Protein 5BSZ (pdb70)

Sequence (247 aa):
GHMAVGSTTSVVYGDALGEVYDLFYRGRGKDFAAEAEWVRRVVRERRPGARSLLDVACGTGEHLAHLVEHFPDAAGVELSPAMRAAAERKLTATPVHQADMFDFDLGRVFDAVCCLTGSIAYAADTAELARRAVRAMARHLPVGGVLVIDPWWSPGTFLDGHIAHDVVEGEGRTVVRLSRSHRIGDVSRHEAHYLAADATGVRHFSQVQQDLTLFPAEDYLAALAAAGCEPEHLTDVGQPRRGLFVGVRRE

Radius of gyration: 19.32 Å; Cα contacts (8 Å, |Δi|>4): 522; chains: 1; bounding box: 34×42×76 Å

Secondary structure (DSSP, 8-state):
-----------------HHHHHHHGGG--HHHHHHHHHHHHHHH-TT--EEEEET-TTSHHHHHHTTT--EEEEEES-HHHHHHHHHHSSS--EEE--TTS---SS--SEEEE-TTGGGG--SHHHHHHHHHHHHTTS-TT-EEEE-----TTT--TT-EEEEEEE-SS-EEEEEEEEEEETTEEEEEEEEEEEETTEEEEEEEEEEEE---HHHHHHHHHHTTEEEEEESSSSSTTT-EEEEEE--

Structure (mmCIF, N/CA/C/O backbone):
data_5BSZ
#
_entry.id   5BSZ
#
_cell.length_a   63.254
_cell.length_b   81.004
_cell.length_c   126.916
_cell.angle_alpha   90.00
_cell.angle_beta   90.00
_cell.angle_gamma   90.00
#
_symmetry.space_group_name_H-M   'I 2 2 2'
#
loop_
_entity.id
_entity.type
_entity.pdbx_description
1 polymer N-methyltransferase
2 non-polymer S-ADENOSYL-L-HOMOCYSTEINE
3 non-polymer 1,2-ETHANEDIOL
4 non-polymer THYMIDINE
5 water water
#
loop_
_atom_site.group_PDB
_atom_site.id
_atom_site.type_symbol
_atom_site.label_atom_id
_atom_site.label_alt_id
_atom_site.label_comp_id
_atom_site.label_asym_id
_atom_site.label_entity_id
_atom_site.label_seq_id
_atom_site.pdbx_PDB_ins_code
_atom_site.Cartn_x
_atom_site.Cartn_y
_atom_site.Cartn_z
_atom_site.occupancy
_atom_site.B_iso_or_equiv
_atom_site.auth_seq_id
_atom_site.auth_comp_id
_atom_site.auth_asym_id
_atom_site.auth_atom_id
_atom_site.pdbx_PDB_model_num
ATOM 1 N N . GLY A 1 1 ? 0.995 -7.285 26.638 1.00 20.29 -1 GLY A N 1
ATOM 2 C CA . GLY A 1 1 ? 2.162 -6.547 26.114 1.00 18.89 -1 GLY A CA 1
ATOM 3 C C . GLY A 1 1 ? 1.903 -5.937 24.748 1.00 16.70 -1 GLY A C 1
ATOM 4 O O . GLY A 1 1 ? 0.833 -6.085 24.174 1.00 18.22 -1 GLY A O 1
ATOM 5 N N . HIS A 1 2 ? 2.898 -5.248 24.214 1.00 13.82 0 HIS A N 1
ATOM 6 C CA . HIS A 1 2 ? 2.710 -4.536 22.931 1.00 16.93 0 HIS A CA 1
ATOM 7 C C . HIS A 1 2 ? 2.688 -5.614 21.818 1.00 16.66 0 HIS A C 1
ATOM 8 O O . HIS A 1 2 ? 3.418 -6.601 21.896 1.00 21.43 0 HIS A O 1
ATOM 15 N N . MET A 1 3 ? 1.826 -5.455 20.845 1.00 14.13 1 MET A N 1
ATOM 16 C CA . MET A 1 3 ? 1.684 -6.398 19.738 1.00 16.95 1 MET A CA 1
ATOM 17 C C . MET A 1 3 ? 1.850 -5.580 18.434 1.00 16.52 1 MET A C 1
ATOM 18 O O . MET A 1 3 ? 1.120 -4.623 18.206 1.00 14.58 1 MET A O 1
ATOM 23 N N . ALA A 1 4 ? 2.853 -5.922 17.640 1.00 17.47 2 ALA A N 1
ATOM 24 C CA . ALA A 1 4 ? 3.137 -5.213 16.385 1.00 19.74 2 ALA A CA 1
ATOM 25 C C . ALA A 1 4 ? 1.960 -5.372 15.414 1.00 20.16 2 ALA A C 1
ATOM 26 O O . ALA A 1 4 ? 1.135 -6.297 15.530 1.00 18.04 2 ALA A O 1
ATOM 28 N N . VAL A 1 5 ? 1.879 -4.453 14.460 1.00 17.58 3 VAL A N 1
ATOM 29 C CA . VAL A 1 5 ? 1.037 -4.600 13.291 1.00 16.26 3 VAL A CA 1
ATOM 30 C C . VAL A 1 5 ? 1.893 -4.496 12.030 1.00 19.29 3 VAL A C 1
ATOM 31 O O . VAL A 1 5 ? 2.984 -3.902 12.029 1.00 17.88 3 VAL A O 1
ATOM 35 N N . GLY A 1 6 ? 1.370 -5.070 10.945 1.00 17.84 4 GLY A N 1
ATOM 36 C CA . GLY A 1 6 ? 2.166 -5.411 9.780 1.00 21.49 4 GLY A CA 1
ATOM 37 C C . GLY A 1 6 ? 1.341 -5.372 8.506 1.00 22.30 4 GLY A C 1
ATOM 38 O O . GLY A 1 6 ? 0.109 -5.354 8.543 1.00 21.63 4 GLY A O 1
ATOM 39 N N . SER A 1 7 ? 2.038 -5.245 7.373 1.00 21.99 5 SER A N 1
ATOM 40 C CA . SER A 1 7 ? 1.413 -5.448 6.092 1.00 21.14 5 SER A CA 1
ATOM 41 C C . SER A 1 7 ? 2.408 -6.119 5.160 1.00 18.11 5 SER A C 1
ATOM 42 O O . SER A 1 7 ? 3.638 -5.924 5.265 1.00 17.41 5 SER A O 1
ATOM 45 N N . THR A 1 8 ? 1.855 -6.917 4.251 1.00 17.01 6 THR A N 1
ATOM 46 C CA A THR A 1 8 ? 2.630 -7.430 3.121 0.50 18.06 6 THR A CA 1
ATOM 47 C CA B THR A 1 8 ? 2.604 -7.488 3.141 0.50 18.45 6 THR A CA 1
ATOM 48 C C . THR A 1 8 ? 1.866 -7.076 1.847 1.00 19.85 6 THR A C 1
ATOM 49 O O . THR A 1 8 ? 0.653 -7.231 1.780 1.00 20.32 6 THR A O 1
ATOM 56 N N . SER A 1 9 ? 2.584 -6.556 0.855 1.00 20.07 7 SER A N 1
ATOM 57 C CA . SER A 1 9 ? 2.034 -6.202 -0.435 1.00 19.43 7 SER A CA 1
ATOM 58 C C . SER A 1 9 ? 2.828 -6.927 -1.548 1.00 19.79 7 SER A C 1
ATOM 59 O O . SER A 1 9 ? 4.047 -6.976 -1.497 1.00 25.17 7 SER A O 1
ATOM 62 N N . VAL A 1 10 ? 2.119 -7.547 -2.483 1.00 18.80 8 VAL A N 1
ATOM 63 C CA A VAL A 1 10 ? 2.767 -8.108 -3.663 0.50 17.30 8 VAL A CA 1
ATOM 64 C CA B VAL A 1 10 ? 2.690 -8.196 -3.665 0.50 16.09 8 VAL A CA 1
ATOM 65 C C . VAL A 1 10 ? 2.182 -7.474 -4.919 1.00 16.17 8 VAL A C 1
ATOM 66 O O . VAL A 1 10 ? 0.987 -7.176 -5.010 1.00 17.64 8 VAL A O 1
ATOM 73 N N . TYR A 1 11 ? 3.062 -7.236 -5.877 1.00 17.98 9 TYR A N 1
ATOM 74 C CA . TYR A 1 11 ? 2.779 -6.466 -7.077 1.00 17.13 9 TYR A CA 1
ATOM 75 C C . TYR A 1 11 ? 3.111 -7.361 -8.265 1.00 17.69 9 TYR A C 1
ATOM 76 O O . TYR A 1 11 ? 4.123 -8.057 -8.256 1.00 19.03 9 TYR A O 1
ATOM 85 N N . GLY A 1 12 ? 2.305 -7.323 -9.298 1.00 18.20 10 GLY A N 1
ATOM 86 C CA . GLY A 1 12 ? 2.643 -8.034 -10.549 1.00 17.86 10 GLY A CA 1
ATOM 87 C C . GLY A 1 12 ? 1.650 -7.777 -11.646 1.00 19.18 10 GLY A C 1
ATOM 88 O O . GLY A 1 12 ? 0.649 -7.049 -11.466 1.00 17.65 10 GLY A O 1
ATOM 89 N N . ASP A 1 13 ? 1.900 -8.429 -12.781 1.00 18.86 11 ASP A N 1
ATOM 90 C CA . ASP A 1 13 ? 0.915 -8.491 -13.856 1.00 16.87 11 ASP A CA 1
ATOM 91 C C . ASP A 1 13 ? -0.323 -9.265 -13.449 1.00 19.45 11 ASP A C 1
ATOM 92 O O . ASP A 1 13 ? -0.317 -10.168 -12.604 1.00 21.15 11 ASP A O 1
ATOM 97 N N . ALA A 1 14 ? -1.443 -8.889 -14.040 1.00 20.15 12 ALA A N 1
ATOM 98 C CA . ALA A 1 14 ? -2.714 -9.558 -13.765 1.00 26.49 12 ALA A CA 1
ATOM 99 C C . ALA A 1 14 ? -3.484 -9.970 -15.017 1.00 30.24 12 ALA A C 1
ATOM 100 O O . ALA A 1 14 ? -3.601 -9.171 -15.935 1.00 30.43 12 ALA A O 1
ATOM 102 N N . LEU A 1 15 ? -4.054 -11.176 -15.009 1.00 36.37 13 LEU A N 1
ATOM 103 C CA . LEU A 1 15 ? -5.088 -11.632 -15.984 1.00 41.25 13 LEU A CA 1
ATOM 104 C C . LEU A 1 15 ? -6.414 -11.957 -15.234 1.00 41.52 13 LEU A C 1
ATOM 105 O O . LEU A 1 15 ? -6.470 -11.849 -14.001 1.00 33.20 13 LEU A O 1
ATOM 110 N N . GLY A 1 16 ? -7.475 -12.338 -15.951 1.00 42.74 14 GLY A N 1
ATOM 111 C CA . GLY A 1 16 ? -8.729 -12.793 -15.330 1.00 44.20 14 GLY A CA 1
ATOM 112 C C . GLY A 1 16 ? -8.559 -13.460 -13.964 1.00 51.81 14 GLY A C 1
ATOM 113 O O . GLY A 1 16 ? -7.738 -14.389 -13.814 1.00 41.21 14 GLY A O 1
ATOM 114 N N . GLU A 1 17 ? -9.321 -12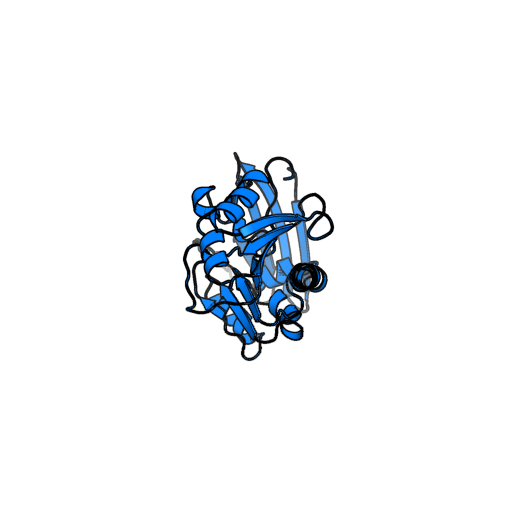.993 -12.965 1.00 49.00 15 GLU A N 1
ATOM 115 C CA . GLU A 1 17 ? -9.360 -13.638 -11.634 1.00 53.81 15 GLU A CA 1
ATOM 116 C C . GLU A 1 17 ? -10.780 -13.985 -11.155 1.00 54.22 15 GLU A C 1
ATOM 117 O O . GLU A 1 17 ? -11.709 -13.176 -11.303 1.00 44.15 15 GLU A O 1
ATOM 123 N N . VAL A 1 18 ? -10.919 -15.185 -10.578 1.00 50.62 16 VAL A N 1
ATOM 124 C CA . VAL A 1 18 ? -12.213 -15.860 -10.330 1.00 55.42 16 VAL A CA 1
ATOM 125 C C . VAL A 1 18 ? -13.181 -14.959 -9.576 1.00 55.95 16 VAL A C 1
ATOM 126 O O . VAL A 1 18 ? -14.283 -14.667 -10.070 1.00 47.73 16 VAL A O 1
ATOM 130 N N . TYR A 1 19 ? -12.763 -14.528 -8.387 1.00 49.16 17 TYR A N 1
ATOM 131 C CA . TYR A 1 19 ? -13.623 -13.728 -7.514 1.00 59.11 17 TYR A CA 1
ATOM 132 C C . TYR A 1 19 ? -13.915 -12.359 -8.121 1.00 51.83 17 TYR A C 1
ATOM 133 O O . TYR A 1 19 ? -15.049 -11.870 -8.063 1.00 52.23 17 TYR A O 1
ATOM 142 N N . ASP A 1 20 ? -12.883 -11.745 -8.693 1.00 42.51 18 ASP A N 1
ATOM 143 C CA . ASP A 1 20 ? -13.049 -10.469 -9.360 1.00 49.99 18 ASP A CA 1
ATOM 144 C C . ASP A 1 20 ? -14.130 -10.560 -10.433 1.00 53.46 18 ASP A C 1
ATOM 145 O O . ASP A 1 20 ? -15.020 -9.697 -10.505 1.00 37.84 18 ASP A O 1
ATOM 150 N N . LEU A 1 21 ? -14.051 -11.618 -11.246 1.00 46.29 19 LEU A N 1
ATOM 151 C CA . LEU A 1 21 ? -15.006 -11.795 -12.325 1.00 49.76 19 LEU A CA 1
ATOM 152 C C . LEU A 1 21 ? -16.378 -12.155 -11.748 1.00 50.66 19 LEU A C 1
ATOM 153 O O . LEU A 1 21 ? -17.393 -11.682 -12.277 1.00 41.88 19 LEU A O 1
ATOM 158 N N . PHE A 1 22 ? -16.417 -12.933 -10.660 1.00 52.91 20 PHE A N 1
ATOM 159 C CA . PHE A 1 22 ? -17.680 -13.217 -9.950 1.00 66.82 20 PHE A CA 1
ATOM 160 C C . PHE A 1 22 ? -18.338 -11.884 -9.609 1.00 75.58 20 PHE A C 1
ATOM 161 O O . PHE A 1 22 ? -19.526 -11.638 -9.843 1.00 74.87 20 PHE A O 1
ATOM 169 N N . TYR A 1 23 ? -17.507 -11.027 -9.035 1.00 81.65 21 TYR A N 1
ATOM 170 C CA . TYR A 1 23 ? -17.955 -9.829 -8.381 1.00 84.53 21 TYR A CA 1
ATOM 171 C C . TYR A 1 23 ? -18.489 -8.817 -9.401 1.00 92.39 21 TYR A C 1
ATOM 172 O O . TYR A 1 23 ? -19.644 -8.390 -9.307 1.00 94.54 21 TYR A O 1
ATOM 181 N N . ARG A 1 24 ? -17.653 -8.455 -10.374 1.00 92.59 22 ARG A N 1
ATOM 182 C CA . ARG A 1 24 ? -18.089 -7.725 -11.565 1.00 88.58 22 ARG A CA 1
ATOM 183 C C . ARG A 1 24 ? -19.405 -8.256 -12.140 1.00 102.44 22 ARG A C 1
ATOM 184 O O . ARG A 1 24 ? -20.267 -7.475 -12.553 1.00 108.74 22 ARG A O 1
ATOM 192 N N . GLY A 1 25 ? -19.550 -9.580 -12.171 1.00 85.42 23 GLY A N 1
ATOM 193 C CA . GLY A 1 25 ? -20.682 -10.234 -12.829 1.00 79.86 23 GLY A CA 1
ATOM 194 C C . GLY A 1 25 ? -22.049 -10.047 -12.189 1.00 80.47 23 GLY A C 1
ATOM 195 O O . GLY A 1 25 ? -23.058 -10.502 -12.726 1.00 63.18 23 GLY A O 1
ATOM 196 N N . ARG A 1 26 ? -22.106 -9.362 -11.052 1.00 84.29 24 ARG A N 1
ATOM 197 C CA . ARG A 1 26 ? -23.273 -9.474 -10.188 1.00 86.76 24 ARG A CA 1
ATOM 198 C C . ARG A 1 26 ? -24.543 -8.850 -10.778 1.00 80.25 24 ARG A C 1
ATOM 199 O O . ARG A 1 26 ? -25.607 -9.479 -10.759 1.00 75.62 24 ARG A O 1
ATOM 207 N N . GLY A 1 27 ? -24.433 -7.640 -11.325 1.00 75.20 25 GLY A N 1
ATOM 208 C CA . GLY A 1 27 ? -25.570 -6.995 -11.999 1.00 70.03 25 GLY A CA 1
ATOM 209 C C . GLY A 1 27 ? -25.605 -7.234 -13.500 1.00 67.22 25 GLY A C 1
ATOM 210 O O . GLY A 1 27 ? -26.401 -6.627 -14.224 1.00 56.43 25 GLY A O 1
ATOM 211 N N . LYS A 1 28 ? -24.745 -8.137 -13.966 1.00 58.48 26 LYS A N 1
ATOM 212 C CA . LYS A 1 28 ? -24.562 -8.373 -15.387 1.00 45.61 26 LYS A CA 1
ATOM 213 C C . LYS A 1 28 ? -25.570 -9.382 -15.892 1.00 35.31 26 LYS A C 1
ATOM 214 O O . LYS A 1 28 ? -25.731 -10.444 -15.294 1.00 35.44 26 LYS A O 1
ATOM 220 N N . ASP A 1 29 ? -26.185 -9.086 -17.032 1.00 30.46 27 ASP A N 1
ATOM 221 C CA . ASP A 1 29 ? -27.218 -9.941 -17.585 1.00 30.03 27 ASP A CA 1
ATOM 222 C C . ASP A 1 29 ? -26.627 -10.897 -18.623 1.00 30.72 27 ASP A C 1
ATOM 223 O O . ASP A 1 29 ? -26.607 -10.638 -19.844 1.00 25.00 27 ASP A O 1
ATOM 228 N N . PHE A 1 30 ? -26.111 -12.006 -18.112 1.00 28.07 28 PHE A N 1
ATOM 229 C CA . PHE A 1 30 ? -25.434 -12.955 -18.975 1.00 27.37 28 PHE A CA 1
ATOM 230 C C . PHE A 1 30 ? -26.449 -13.490 -19.963 1.00 29.15 28 PHE A C 1
ATOM 231 O O . PHE A 1 30 ? -26.171 -13.657 -21.148 1.00 27.31 28 PHE A O 1
ATOM 239 N N . ALA A 1 31 ? -27.661 -13.696 -19.459 1.00 30.09 29 ALA A N 1
ATOM 240 C CA . ALA A 1 31 ? -28.775 -14.197 -20.257 1.00 31.51 29 ALA A CA 1
ATOM 241 C C . ALA A 1 31 ? -29.112 -13.315 -21.456 1.00 30.56 29 ALA A C 1
ATOM 242 O O . ALA A 1 31 ? -29.207 -13.820 -22.590 1.00 29.42 29 ALA A O 1
ATOM 244 N N . ALA A 1 32 ? -29.254 -12.011 -21.221 1.00 27.10 30 ALA A N 1
ATOM 245 C CA . ALA A 1 32 ? -29.540 -11.055 -22.288 1.00 27.43 30 ALA A CA 1
ATOM 246 C C . ALA A 1 32 ? -28.432 -11.116 -23.319 1.00 23.17 30 ALA A C 1
ATOM 247 O O . ALA A 1 32 ? -28.692 -11.080 -24.500 1.00 21.84 30 ALA A O 1
ATOM 249 N N . GLU A 1 33 ? -27.194 -11.127 -22.858 1.00 24.27 31 GLU A N 1
ATOM 250 C CA . GLU A 1 33 ? -26.049 -11.043 -23.766 1.00 25.08 31 GLU A CA 1
ATOM 251 C C . GLU A 1 33 ? -25.906 -12.338 -24.581 1.00 22.12 31 GLU A C 1
ATOM 252 O O . GLU A 1 33 ? -25.681 -12.262 -25.782 1.00 20.15 31 GLU A O 1
ATOM 258 N N . ALA A 1 34 ? -26.041 -13.497 -23.931 1.00 17.91 32 ALA A N 1
ATOM 259 C CA . ALA A 1 34 ? -26.076 -14.764 -24.658 1.00 25.23 32 ALA A CA 1
ATOM 260 C C . ALA A 1 34 ? -27.162 -14.748 -25.731 1.00 23.41 32 ALA A C 1
ATOM 261 O O . ALA A 1 34 ? -26.978 -15.218 -26.849 1.00 23.09 32 ALA A O 1
ATOM 263 N N . GLU A 1 35 ? -28.301 -14.159 -25.387 1.00 25.04 33 GLU A N 1
ATOM 264 C CA . GLU A 1 35 ? -29.392 -13.988 -26.339 1.00 26.31 33 GLU A CA 1
ATOM 265 C C . GLU A 1 35 ? -29.030 -13.152 -27.555 1.00 24.54 33 GLU A C 1
ATOM 266 O O . GLU A 1 35 ? -29.399 -13.517 -28.709 1.00 23.01 33 GLU A O 1
ATOM 272 N N . TRP A 1 36 ? -28.324 -12.027 -27.351 1.00 21.76 34 TRP A N 1
ATOM 273 C CA . TRP A 1 36 ? -27.823 -11.316 -28.534 1.00 18.77 34 TRP A CA 1
ATOM 274 C C . TRP A 1 36 ? -27.103 -12.231 -29.508 1.00 20.60 34 TRP A C 1
ATOM 275 O O . TRP A 1 36 ? -27.324 -12.193 -30.715 1.00 18.74 34 TRP A O 1
ATOM 286 N N . VAL A 1 37 ? -26.170 -13.013 -28.979 1.00 17.25 35 VAL A N 1
ATOM 287 C CA . VAL A 1 37 ? -25.336 -13.872 -29.810 1.00 17.83 35 VAL A CA 1
ATOM 288 C C . VAL A 1 37 ? -26.229 -14.908 -30.528 1.00 15.36 35 VAL A C 1
ATOM 289 O O . VAL A 1 37 ? -26.152 -15.057 -31.745 1.00 19.63 35 VAL A O 1
ATOM 293 N N . ARG A 1 38 ? -27.077 -15.594 -29.777 1.00 18.24 36 ARG A N 1
ATOM 294 C CA . ARG A 1 38 ? -27.935 -16.652 -30.320 1.00 21.63 36 ARG A CA 1
ATOM 295 C C . ARG A 1 38 ? -28.753 -16.116 -31.512 1.00 19.17 36 ARG A C 1
ATOM 296 O O . ARG A 1 38 ? -28.809 -16.694 -32.604 1.00 21.24 36 ARG A O 1
ATOM 304 N N . ARG A 1 39 ? -29.350 -14.954 -31.287 1.00 22.52 37 ARG A N 1
ATOM 305 C CA . ARG A 1 39 ? -30.269 -14.327 -32.230 1.00 24.44 37 ARG A CA 1
ATOM 306 C C . ARG A 1 39 ? -29.558 -13.904 -33.492 1.00 24.97 37 ARG A C 1
ATOM 307 O O . ARG A 1 39 ? -30.008 -14.218 -34.601 1.00 20.98 37 ARG A O 1
ATOM 315 N N . VAL A 1 40 ? -28.447 -13.178 -33.355 1.00 22.11 38 VAL A N 1
ATOM 316 C CA . VAL A 1 40 ? -27.714 -12.689 -34.510 1.00 18.37 38 VAL A CA 1
ATOM 317 C C . VAL A 1 40 ? -27.137 -13.867 -35.339 1.00 22.67 38 VAL A C 1
ATOM 318 O O . VAL A 1 40 ? -27.072 -13.837 -36.566 1.00 21.59 38 VAL A O 1
ATOM 322 N N . VAL A 1 41 ? -26.656 -14.905 -34.662 1.00 18.02 39 VAL A N 1
ATOM 323 C CA . VAL A 1 41 ? -26.150 -16.116 -35.327 1.00 17.35 39 VAL A CA 1
ATOM 324 C C . VAL A 1 41 ? -27.292 -16.894 -36.055 1.00 17.39 39 VAL A C 1
ATOM 325 O O . VAL A 1 41 ? -27.168 -17.220 -37.228 1.00 21.88 39 VAL A O 1
ATOM 329 N N . ARG A 1 42 ? -28.395 -17.157 -35.369 1.00 22.67 40 ARG A N 1
ATOM 330 C CA . ARG A 1 42 ? -29.467 -17.943 -35.965 1.00 22.42 40 ARG A CA 1
ATOM 331 C C . ARG A 1 42 ? -30.159 -17.219 -37.112 1.00 26.93 40 ARG A C 1
ATOM 332 O O . ARG A 1 42 ? -30.530 -17.857 -38.103 1.00 27.44 40 ARG A O 1
ATOM 340 N N . GLU A 1 43 ? -30.244 -15.894 -37.061 1.00 25.21 41 GLU A N 1
ATOM 341 C CA . GLU A 1 43 ? -30.712 -15.149 -38.231 1.00 26.63 41 GLU A CA 1
ATOM 342 C C . GLU A 1 43 ? -29.886 -15.406 -39.466 1.00 28.60 41 GLU A C 1
ATOM 343 O O . GLU A 1 43 ? -30.425 -15.341 -40.558 1.00 29.10 41 GLU A O 1
ATOM 349 N N . ARG A 1 44 ? -28.574 -15.549 -39.317 1.00 22.47 42 ARG A N 1
ATOM 350 C CA . ARG A 1 44 ? -27.678 -15.603 -40.466 1.00 21.45 42 ARG A CA 1
ATOM 351 C C . ARG A 1 44 ? -27.332 -17.074 -40.775 1.00 25.97 42 ARG A C 1
ATOM 352 O O . ARG A 1 44 ? -26.860 -17.369 -41.851 1.00 28.68 42 ARG A O 1
ATOM 360 N N . ARG A 1 45 ? -27.545 -17.960 -39.813 1.00 26.35 43 ARG A N 1
ATOM 361 C CA . ARG A 1 45 ? -27.103 -19.358 -39.880 1.00 27.57 43 ARG A CA 1
ATOM 362 C C . ARG A 1 45 ? -28.078 -20.182 -39.069 1.00 24.72 43 ARG A C 1
ATOM 363 O O . ARG A 1 45 ? -27.848 -20.525 -37.906 1.00 27.54 43 ARG A O 1
ATOM 371 N N . PRO A 1 46 ? -29.233 -20.489 -39.687 1.00 27.17 44 PRO A N 1
ATOM 372 C CA . PRO A 1 46 ? -30.364 -21.076 -38.955 1.00 27.76 44 PRO A CA 1
ATOM 373 C C . PRO A 1 46 ? -30.062 -22.414 -38.270 1.00 21.08 44 PRO A C 1
ATOM 374 O O . PRO A 1 46 ? -30.671 -22.774 -37.252 1.00 25.43 44 PRO A O 1
ATOM 378 N N . GLY A 1 47 ? -29.170 -23.177 -38.866 1.00 22.61 45 GLY A N 1
ATOM 379 C CA . GLY A 1 47 ? -28.848 -24.484 -38.312 1.00 26.79 45 GLY A CA 1
ATOM 380 C C . GLY A 1 47 ? -27.657 -24.437 -37.375 1.00 34.07 45 GLY A C 1
ATOM 381 O O . GLY A 1 47 ? -27.181 -25.492 -36.987 1.00 30.94 45 GLY A O 1
ATOM 382 N N . ALA A 1 48 ? -27.162 -23.246 -37.001 1.00 28.67 46 ALA A N 1
ATOM 383 C CA . ALA A 1 48 ? -25.885 -23.142 -36.253 1.00 22.61 46 ALA A CA 1
ATOM 384 C C . ALA A 1 48 ? -25.925 -23.974 -34.977 1.00 20.28 46 ALA A C 1
ATOM 385 O O . ALA A 1 48 ? -26.867 -23.838 -34.167 1.00 19.93 46 ALA A O 1
ATOM 387 N N . ARG A 1 49 ? -24.916 -24.811 -34.726 1.00 23.06 47 ARG A N 1
ATOM 388 C CA . ARG A 1 49 ? -24.945 -25.617 -33.480 1.00 18.73 47 ARG A CA 1
ATOM 389 C C . ARG A 1 49 ? -23.638 -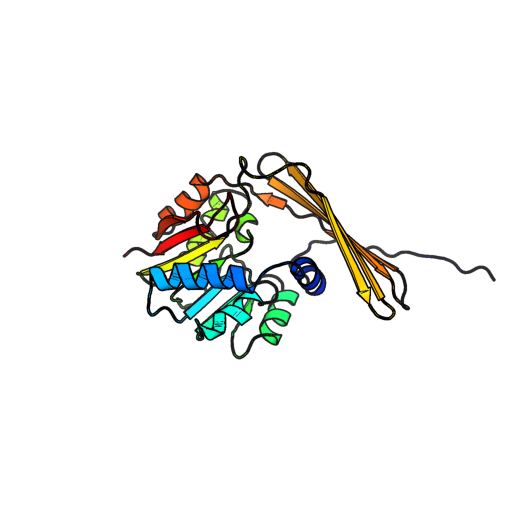25.676 -32.708 1.00 17.50 47 ARG A C 1
ATOM 390 O O . ARG A 1 49 ? -23.581 -26.219 -31.604 1.00 18.87 47 ARG A O 1
ATOM 398 N N . SER A 1 50 ? -22.581 -25.141 -33.310 1.00 20.90 48 SER A N 1
ATOM 399 C CA . SER A 1 50 ? -21.284 -25.084 -32.684 1.00 17.15 48 SER A CA 1
ATOM 400 C C . SER A 1 50 ? -20.838 -23.626 -32.525 1.00 18.48 48 SER A C 1
ATOM 401 O O . SER A 1 50 ? -21.096 -22.789 -33.387 1.00 15.01 48 SER A O 1
ATOM 404 N N . LEU A 1 51 ? -20.174 -23.376 -31.401 1.00 18.05 49 LEU A N 1
ATOM 405 C CA . LEU A 1 51 ? -19.801 -21.986 -31.019 1.00 17.81 49 LEU A CA 1
ATOM 406 C C . LEU A 1 51 ? -18.512 -21.981 -30.207 1.00 16.36 49 LEU A C 1
ATOM 407 O O . LEU A 1 51 ? -18.323 -22.792 -29.271 1.00 16.08 49 LEU A O 1
ATOM 412 N N . LEU A 1 52 ? -17.626 -21.053 -30.562 1.00 16.88 50 LEU A N 1
ATOM 413 C CA . LEU A 1 52 ? -16.456 -20.739 -29.757 1.00 14.70 50 LEU A CA 1
ATOM 414 C C . LEU A 1 52 ? -16.501 -19.325 -29.136 1.00 17.84 50 LEU A C 1
ATOM 415 O O . LEU A 1 52 ? -16.756 -18.362 -29.843 1.00 15.96 50 LEU A O 1
ATOM 420 N N . ASP A 1 53 ? -16.368 -19.244 -27.812 1.00 17.16 51 ASP A N 1
ATOM 421 C CA . ASP A 1 53 ? -16.319 -17.969 -27.075 1.00 15.99 51 ASP A CA 1
ATOM 422 C C . ASP A 1 53 ? -14.875 -17.666 -26.662 1.00 14.54 51 ASP A C 1
ATOM 423 O O . ASP A 1 53 ? -14.235 -18.374 -25.860 1.00 14.91 51 ASP A O 1
ATOM 428 N N . VAL A 1 54 ? -14.346 -16.599 -27.257 1.00 13.61 52 VAL A N 1
ATOM 429 C CA . VAL A 1 54 ? -12.948 -16.189 -27.140 1.00 13.71 52 VAL A CA 1
ATOM 430 C C . VAL A 1 54 ? -12.804 -15.126 -26.037 1.00 17.92 52 VAL A C 1
ATOM 431 O O . VAL A 1 54 ? -13.495 -14.115 -26.057 1.00 14.86 52 VAL A O 1
ATOM 435 N N . ALA A 1 55 ? -11.902 -15.406 -25.087 1.00 15.70 53 ALA A N 1
ATOM 436 C CA . ALA A 1 55 ? -11.763 -14.684 -23.808 1.00 16.42 53 ALA A CA 1
ATOM 437 C C . ALA A 1 55 ? -13.000 -14.819 -22.964 1.00 17.16 53 ALA A C 1
ATOM 438 O O . ALA A 1 55 ? -13.561 -13.828 -22.521 1.00 15.97 53 ALA A O 1
ATOM 440 N N . CYS A 1 56 ? -13.355 -16.080 -22.708 1.00 15.66 54 CYS A N 1
ATOM 441 C CA . CYS A 1 56 ? -14.618 -16.447 -22.134 1.00 15.93 54 CYS A CA 1
ATOM 442 C C . CYS A 1 56 ? -14.706 -16.222 -20.595 1.00 15.41 54 CYS A C 1
ATOM 443 O O . CYS A 1 56 ? -15.762 -16.372 -20.023 1.00 18.13 54 CYS A O 1
ATOM 446 N N . GLY A 1 57 ? -13.640 -15.846 -19.920 1.00 18.25 55 GLY A N 1
ATOM 447 C CA . GLY A 1 57 ? -13.731 -15.577 -18.449 1.00 17.18 55 GLY A CA 1
ATOM 448 C C . GLY A 1 57 ? -14.195 -16.834 -17.714 1.00 18.80 55 GLY A C 1
ATOM 449 O O . GLY A 1 57 ? -13.711 -17.936 -18.001 1.00 20.28 55 GLY A O 1
ATOM 450 N N . THR A 1 58 ? -15.190 -16.675 -16.859 1.00 19.79 56 THR A N 1
ATOM 451 C CA . THR A 1 58 ? -15.712 -17.755 -15.998 1.00 27.37 56 THR A CA 1
ATOM 452 C C . THR A 1 58 ? -16.519 -18.776 -16.801 1.00 25.70 56 THR A C 1
ATOM 453 O O . THR A 1 58 ? -16.945 -19.768 -16.241 1.00 21.41 56 THR A O 1
ATOM 457 N N . GLY A 1 59 ? -16.778 -18.526 -18.086 1.00 23.19 57 GLY A N 1
ATOM 458 C CA . GLY A 1 59 ? -17.592 -19.454 -18.859 1.00 26.13 57 GLY A CA 1
ATOM 459 C C . GLY A 1 59 ? -19.095 -19.291 -18.668 1.00 22.54 57 GLY A C 1
ATOM 460 O O . GLY A 1 59 ? -19.901 -20.114 -19.126 1.00 20.38 57 GLY A O 1
ATOM 461 N N . GLU A 1 60 ? -19.497 -18.195 -18.034 1.00 21.22 58 GLU A N 1
ATOM 462 C CA . GLU A 1 60 ? -20.895 -18.026 -17.780 1.00 18.84 58 GLU A CA 1
ATOM 463 C C . GLU A 1 60 ? -21.762 -17.798 -19.013 1.00 22.33 58 GLU A C 1
ATOM 464 O O . GLU A 1 60 ? -22.892 -18.319 -19.074 1.00 21.50 58 GLU A O 1
ATOM 470 N N . HIS A 1 61 ? -21.283 -17.031 -19.993 1.00 19.28 59 HIS A N 1
ATOM 471 C CA . HIS A 1 61 ? -22.036 -16.914 -21.218 1.00 17.78 59 HIS A CA 1
ATOM 472 C C . HIS A 1 61 ? -22.153 -18.313 -21.878 1.00 19.91 59 HIS A C 1
ATOM 473 O O . HIS A 1 61 ? -23.201 -18.663 -22.415 1.00 17.51 59 HIS A O 1
ATOM 480 N N . LEU A 1 62 ? -21.069 -19.074 -21.898 1.00 17.84 60 LEU A N 1
ATOM 481 C CA . LEU A 1 62 ? -21.130 -20.424 -22.486 1.00 20.43 60 LEU A CA 1
ATOM 482 C C . LEU A 1 62 ? -22.203 -21.315 -21.822 1.00 20.15 60 LEU A C 1
ATOM 483 O O . LEU A 1 62 ? -22.871 -22.120 -22.491 1.00 19.31 60 LEU A O 1
ATOM 488 N N . ALA A 1 63 ? -22.372 -21.153 -20.514 1.00 20.87 61 ALA A N 1
ATOM 489 C CA . ALA A 1 63 ? -23.364 -21.924 -19.765 1.00 23.23 61 ALA A CA 1
ATOM 490 C C . ALA A 1 63 ? -24.762 -21.610 -20.262 1.00 26.31 61 ALA A C 1
ATOM 491 O O . ALA A 1 63 ? -25.604 -22.509 -20.346 1.00 22.46 61 ALA A O 1
ATOM 493 N N . HIS A 1 64 ? -25.009 -20.360 -20.661 1.00 23.01 62 HIS A N 1
ATOM 494 C CA . HIS A 1 64 ? -26.229 -20.071 -21.412 1.00 21.61 62 HIS A CA 1
ATOM 495 C C . HIS A 1 64 ? -26.256 -20.555 -22.838 1.00 23.57 62 HIS A C 1
ATOM 496 O O . HIS A 1 64 ? -27.261 -21.072 -23.329 1.00 30.76 62 HIS A O 1
ATOM 503 N N . LEU A 1 65 ? -25.173 -20.365 -23.548 1.00 23.62 63 LEU A N 1
ATOM 504 C CA . LEU A 1 65 ? -25.201 -20.652 -24.953 1.00 21.54 63 LEU A CA 1
ATOM 505 C C . LEU A 1 65 ? -25.273 -22.155 -25.292 1.00 23.13 63 LEU A C 1
ATOM 506 O O . LEU A 1 65 ? -25.793 -22.521 -26.341 1.00 23.42 63 LEU A O 1
ATOM 511 N N . VAL A 1 66 ? -24.767 -23.007 -24.412 1.00 24.33 64 VAL A N 1
ATOM 512 C CA . VAL A 1 66 ? -24.595 -24.392 -24.755 1.00 24.22 64 VAL A CA 1
ATOM 513 C C . VAL A 1 66 ? -25.923 -25.100 -24.994 1.00 24.97 64 VAL A C 1
ATOM 514 O O . VAL A 1 66 ? -25.924 -26.089 -25.717 1.00 22.05 64 VAL A O 1
ATOM 518 N N . GLU A 1 67 ? -27.024 -24.643 -24.406 1.00 27.76 65 GLU A N 1
ATOM 519 C CA . GLU A 1 67 ? -28.340 -25.244 -24.719 1.00 32.72 65 GLU A CA 1
ATOM 520 C C . GLU A 1 67 ? -28.630 -25.143 -26.215 1.00 31.68 65 GLU A C 1
ATOM 521 O O . GLU A 1 67 ? -29.248 -26.020 -26.853 1.00 29.47 65 GLU A O 1
ATOM 527 N N . HIS A 1 68 ? -28.176 -24.038 -26.796 1.00 23.65 66 HIS A N 1
ATOM 528 C CA . HIS A 1 68 ? -28.487 -23.789 -28.208 1.00 22.33 66 HIS A CA 1
ATOM 529 C C . HIS A 1 68 ? -27.372 -24.270 -29.097 1.00 19.89 66 HIS A C 1
ATOM 530 O O . HIS A 1 68 ? -27.607 -24.624 -30.252 1.00 23.11 66 HIS A O 1
ATOM 537 N N . PHE A 1 69 ? -26.148 -24.239 -28.571 1.00 21.41 67 PHE A N 1
ATOM 538 C CA . PHE A 1 69 ? -24.966 -24.516 -29.362 1.00 19.50 67 PHE A CA 1
ATOM 539 C C . PHE A 1 69 ? -24.222 -25.620 -28.622 1.00 21.64 67 PHE A C 1
ATOM 540 O O . PHE A 1 69 ? -23.209 -25.369 -27.974 1.00 20.60 67 PHE A O 1
ATOM 548 N N . PRO A 1 70 ? -24.777 -26.846 -28.657 1.00 23.63 68 PRO A N 1
ATOM 549 C CA . PRO A 1 70 ? -24.268 -27.909 -27.774 1.00 25.36 68 PRO A CA 1
ATOM 550 C C . PRO A 1 70 ? -22.816 -28.311 -28.076 1.00 20.79 68 PRO A C 1
ATOM 551 O O . PRO A 1 70 ? -22.182 -28.890 -27.221 1.00 21.61 68 PRO A O 1
ATOM 555 N N . ASP A 1 71 ? -22.262 -27.990 -29.235 1.00 17.51 69 ASP A N 1
ATOM 556 C CA . ASP A 1 71 ? -20.850 -28.345 -29.540 1.00 18.89 69 ASP A CA 1
ATOM 557 C C . ASP A 1 71 ? -20.058 -27.014 -29.381 1.00 18.34 69 ASP A C 1
ATOM 558 O O . ASP A 1 71 ? -19.888 -26.240 -30.326 1.00 20.36 69 ASP A O 1
ATOM 563 N N . ALA A 1 72 ? -19.585 -26.771 -28.161 1.00 19.37 70 ALA A N 1
ATOM 564 C CA . ALA A 1 72 ? -19.049 -25.441 -27.800 1.00 23.69 70 ALA A CA 1
ATOM 565 C C . ALA A 1 72 ? -17.633 -25.552 -27.261 1.00 24.41 70 ALA A C 1
ATOM 566 O O . ALA A 1 72 ? -17.190 -26.638 -26.807 1.00 20.03 70 ALA A O 1
ATOM 568 N N . ALA A 1 73 ? -16.936 -24.413 -27.258 1.00 22.73 71 ALA A N 1
ATOM 569 C CA . ALA A 1 73 ? -15.610 -24.332 -26.654 1.00 16.04 71 ALA A CA 1
ATOM 570 C C . ALA A 1 73 ? -15.325 -22.914 -26.194 1.00 16.24 71 ALA A C 1
ATOM 571 O O . ALA A 1 73 ? -15.992 -21.956 -26.627 1.00 15.30 71 ALA A O 1
ATOM 573 N N . GLY A 1 74 ? -14.317 -22.816 -25.336 1.00 16.59 72 GLY A N 1
ATOM 574 C CA . GLY A 1 74 ? -13.811 -21.490 -24.921 1.00 19.50 72 GLY A CA 1
ATOM 575 C C . GLY A 1 74 ? -12.330 -21.329 -25.166 1.00 19.05 72 GLY A C 1
ATOM 576 O O . GLY A 1 74 ? -11.595 -22.326 -25.287 1.00 20.37 72 GLY A O 1
ATOM 577 N N . VAL A 1 75 ? -11.869 -20.074 -25.195 1.00 16.06 73 VAL A N 1
ATOM 578 C CA . VAL A 1 75 ? -10.450 -19.752 -25.205 1.00 15.64 73 VAL A CA 1
ATOM 579 C C . VAL A 1 75 ? -10.265 -18.746 -24.079 1.00 19.80 73 VAL A C 1
ATOM 580 O O . VAL A 1 75 ? -11.076 -17.795 -23.960 1.00 14.13 73 VAL A O 1
ATOM 584 N N . GLU A 1 76 ? -9.264 -18.991 -23.235 1.00 18.20 74 GLU A N 1
ATOM 585 C CA . GLU A 1 76 ? -8.972 -18.079 -22.090 1.00 20.91 74 GLU A CA 1
ATOM 586 C C . GLU A 1 76 ? -7.465 -18.142 -21.805 1.00 24.41 74 GLU A C 1
ATOM 587 O O . GLU A 1 76 ? -6.915 -19.242 -21.682 1.00 24.10 74 GLU A O 1
ATOM 593 N N . LEU A 1 77 ? -6.796 -16.992 -21.746 1.00 20.01 75 LEU A N 1
ATOM 594 C CA . LEU A 1 77 ? -5.373 -16.940 -21.433 1.00 16.89 75 LEU A CA 1
ATOM 595 C C . LEU A 1 77 ? -5.076 -17.151 -19.979 1.00 17.40 75 LEU A C 1
ATOM 596 O O . LEU A 1 77 ? -4.014 -17.645 -19.633 1.00 18.89 75 LEU A O 1
ATOM 601 N N . SER A 1 78 ? -6.029 -16.878 -19.111 1.00 18.05 76 SER A N 1
ATOM 602 C CA . SER A 1 78 ? -5.731 -16.928 -17.695 1.00 22.03 76 SER A CA 1
ATOM 603 C C . SER A 1 78 ? -5.904 -18.378 -17.228 1.00 22.58 76 SER A C 1
ATOM 604 O O . SER A 1 78 ? -6.987 -18.924 -17.347 1.00 20.64 76 SER A O 1
ATOM 607 N N . PRO A 1 79 ? -4.843 -19.006 -16.698 1.00 29.82 77 PRO A N 1
ATOM 608 C CA . PRO A 1 79 ? -5.011 -20.385 -16.213 1.00 32.24 77 PRO A CA 1
ATOM 609 C C . PRO A 1 79 ? -6.127 -20.530 -15.163 1.00 25.47 77 PRO A C 1
ATOM 610 O O . PRO A 1 79 ? -6.861 -21.506 -15.150 1.00 33.85 77 PRO A O 1
ATOM 614 N N . ALA A 1 80 ? -6.277 -19.555 -14.290 1.00 26.89 78 ALA A N 1
ATOM 615 C CA . ALA A 1 80 ? -7.287 -19.630 -13.258 1.00 26.95 78 ALA A CA 1
ATOM 616 C C . ALA A 1 80 ? -8.680 -19.611 -13.872 1.00 29.52 78 ALA A C 1
ATOM 617 O O . ALA A 1 80 ? -9.512 -20.444 -13.516 1.00 27.19 78 ALA A O 1
ATOM 619 N N . MET A 1 81 ? -8.936 -18.664 -14.785 1.00 25.39 79 MET A N 1
ATOM 620 C CA . MET A 1 81 ? -10.228 -18.587 -15.458 1.00 25.20 79 MET A CA 1
ATOM 621 C C . MET A 1 81 ? -10.533 -19.850 -16.250 1.00 21.19 79 MET A C 1
ATOM 622 O O . MET A 1 81 ? -11.696 -20.290 -16.241 1.00 24.27 79 MET A O 1
ATOM 627 N N . ARG A 1 82 ? -9.524 -20.353 -16.967 1.00 23.66 80 ARG A N 1
ATOM 628 C CA . ARG A 1 82 ? -9.699 -21.508 -17.844 1.00 22.36 80 ARG A CA 1
ATOM 629 C C . ARG A 1 82 ? -10.168 -22.679 -16.987 1.00 27.65 80 ARG A C 1
ATOM 630 O O . ARG A 1 82 ? -11.079 -23.416 -17.377 1.00 27.87 80 ARG A O 1
ATOM 638 N N . ALA A 1 83 ? -9.549 -22.838 -15.821 1.00 26.83 81 ALA A N 1
ATOM 639 C CA . ALA A 1 83 ? -9.875 -23.977 -14.955 1.00 31.21 81 ALA A CA 1
ATOM 640 C C . ALA A 1 83 ? -11.261 -23.796 -14.371 1.00 29.22 81 ALA A C 1
ATOM 641 O O . ALA A 1 83 ? -11.995 -24.766 -14.306 1.00 29.57 81 ALA A O 1
ATOM 643 N N . ALA A 1 84 ? -11.619 -22.575 -13.972 1.00 31.08 82 ALA A N 1
ATOM 644 C CA . ALA A 1 84 ? -12.951 -22.283 -13.437 1.00 30.32 82 ALA A CA 1
ATOM 645 C C . ALA A 1 84 ? -14.045 -22.422 -14.493 1.00 26.57 82 ALA A C 1
ATOM 646 O O . ALA A 1 84 ? -15.094 -22.991 -14.260 1.00 26.82 82 ALA A O 1
ATOM 648 N N . ALA A 1 85 ? -13.799 -21.935 -15.696 1.00 25.54 83 ALA A N 1
ATOM 649 C CA . ALA A 1 85 ? -14.762 -22.155 -16.754 1.00 21.58 83 ALA A CA 1
ATOM 650 C C . ALA A 1 85 ? -14.984 -23.657 -16.998 1.00 25.36 83 ALA A C 1
ATOM 651 O O . ALA A 1 85 ? -16.116 -24.140 -17.151 1.00 24.41 83 ALA A O 1
ATOM 653 N N . GLU A 1 86 ? -13.894 -24.415 -17.050 1.00 30.45 84 GLU A N 1
ATOM 654 C CA . GLU A 1 86 ? -14.014 -25.810 -17.419 1.00 37.34 84 GLU A CA 1
ATOM 655 C C . GLU A 1 86 ? -14.743 -26.614 -16.357 1.00 35.04 84 GLU A C 1
ATOM 656 O O . GLU A 1 86 ? -15.506 -27.495 -16.684 1.00 32.94 84 GLU A O 1
ATOM 662 N N . ARG A 1 87 ? -14.469 -26.303 -15.100 1.00 38.31 85 ARG A N 1
ATOM 663 C CA . ARG A 1 87 ? -15.217 -26.791 -13.962 1.00 40.93 85 ARG A CA 1
ATOM 664 C C . ARG A 1 87 ? -16.703 -26.537 -14.105 1.00 37.77 85 ARG A C 1
ATOM 665 O O . ARG A 1 87 ? -17.490 -27.407 -13.749 1.00 37.39 85 ARG A O 1
ATOM 673 N N . LYS A 1 88 ? -17.110 -25.362 -14.595 1.00 35.81 86 LYS A N 1
ATOM 674 C CA . LYS A 1 88 ? -18.530 -25.003 -14.586 1.00 31.06 86 LYS A CA 1
ATOM 675 C C . LYS A 1 88 ? -19.320 -25.641 -15.721 1.00 31.12 86 LYS A C 1
ATOM 676 O O . LYS A 1 88 ? -20.508 -25.798 -15.615 1.00 33.49 86 LYS A O 1
ATOM 682 N N . LEU A 1 89 ? -18.655 -25.997 -16.812 1.00 26.54 87 LEU A N 1
ATOM 683 C CA . LEU A 1 89 ? -19.294 -26.473 -18.021 1.00 27.44 87 LEU A CA 1
ATOM 684 C C . LEU A 1 89 ? -19.207 -28.006 -18.015 1.00 29.43 87 LEU A C 1
ATOM 685 O O . LEU A 1 89 ? -18.470 -28.576 -17.223 1.00 32.32 87 LEU A O 1
ATOM 690 N N . THR A 1 90 ? -19.969 -28.666 -18.871 1.00 31.99 88 THR A N 1
ATOM 691 C CA . THR A 1 90 ? -19.913 -30.131 -19.042 1.00 33.85 88 THR A CA 1
ATOM 692 C C . THR A 1 90 ? -19.395 -30.472 -20.419 1.00 30.73 88 THR A C 1
ATOM 693 O O . THR A 1 90 ? -19.984 -30.067 -21.414 1.00 32.03 88 THR A O 1
ATOM 697 N N . ALA A 1 91 ? -18.262 -31.159 -20.507 1.00 32.61 89 ALA A N 1
ATOM 698 C CA . ALA A 1 91 ? -17.780 -31.633 -21.814 1.00 43.04 89 ALA A CA 1
ATOM 699 C C . ALA A 1 91 ? -17.604 -30.496 -22.810 1.00 40.44 89 ALA A C 1
ATOM 700 O O . ALA A 1 91 ? -17.742 -30.698 -24.013 1.00 31.24 89 ALA A O 1
ATOM 702 N N . THR A 1 92 ? -17.286 -29.311 -22.302 1.00 35.65 90 THR A N 1
ATOM 703 C CA . THR A 1 92 ? -16.944 -28.166 -23.137 1.00 30.87 90 THR A CA 1
ATOM 704 C C . THR A 1 92 ? -15.498 -27.803 -22.826 1.00 26.76 90 THR A C 1
ATOM 705 O O . THR A 1 92 ? -15.195 -27.356 -21.715 1.00 32.70 90 THR A O 1
ATOM 709 N N . PRO A 1 93 ? -14.601 -28.001 -23.808 1.00 22.75 91 PRO A N 1
ATOM 710 C CA . PRO A 1 93 ? -13.226 -27.705 -23.529 1.00 23.11 91 PRO A CA 1
ATOM 711 C C . PRO A 1 93 ? -13.047 -26.179 -23.474 1.00 23.10 91 PRO A C 1
ATOM 712 O O . PRO A 1 93 ? -13.671 -25.465 -24.264 1.00 20.74 91 PRO A O 1
ATOM 716 N N . VAL A 1 94 ? -12.198 -25.745 -22.555 1.00 23.55 92 VAL A N 1
ATOM 717 C CA . VAL A 1 94 ? -11.674 -24.386 -22.504 1.00 19.83 92 VAL A CA 1
ATOM 718 C C . VAL A 1 94 ? -10.182 -24.461 -22.646 1.00 20.57 92 VAL A C 1
ATOM 719 O O . VAL A 1 94 ? -9.466 -25.050 -21.816 1.00 20.71 92 VAL A O 1
ATOM 723 N N . HIS A 1 95 ? -9.712 -23.871 -23.731 1.00 15.91 93 HIS A N 1
ATOM 724 C CA . HIS A 1 95 ? -8.317 -23.963 -24.109 1.00 20.17 93 HIS A CA 1
ATOM 725 C C . HIS A 1 95 ? -7.548 -22.734 -23.573 1.00 21.50 93 HIS A C 1
ATOM 726 O O . HIS A 1 95 ? -8.040 -21.606 -23.644 1.00 21.32 93 HIS A O 1
ATOM 733 N N . GLN A 1 96 ? -6.346 -22.953 -23.063 1.00 18.27 94 GLN A N 1
ATOM 734 C CA . GLN A 1 96 ? -5.464 -21.872 -22.681 1.00 19.13 94 GLN A CA 1
ATOM 735 C C . GLN A 1 96 ? -4.761 -21.357 -23.909 1.00 21.95 94 GLN A C 1
ATOM 736 O O . GLN A 1 96 ? -3.947 -22.068 -24.488 1.00 29.56 94 GLN A O 1
ATOM 742 N N . ALA A 1 97 ? -5.164 -20.186 -24.393 1.00 18.76 95 ALA A N 1
ATOM 743 C CA . ALA A 1 97 ? -4.554 -19.603 -25.567 1.00 19.61 95 ALA A CA 1
ATOM 744 C C . ALA A 1 97 ? -4.799 -18.113 -25.648 1.00 21.81 95 ALA A C 1
ATOM 745 O O . ALA A 1 97 ? -5.644 -17.551 -24.940 1.00 18.10 95 ALA A O 1
ATOM 747 N N . ASP A 1 98 ? -3.948 -17.517 -26.476 1.00 24.31 96 ASP A N 1
ATOM 748 C CA . ASP A 1 98 ? -3.903 -16.098 -26.753 1.00 24.83 96 ASP A CA 1
ATOM 749 C C . ASP A 1 98 ? -4.844 -15.773 -27.913 1.00 22.61 96 ASP A C 1
ATOM 750 O O . ASP A 1 98 ? -4.680 -16.246 -29.055 1.00 19.98 96 ASP A O 1
ATOM 755 N N . MET A 1 99 ? -5.820 -14.935 -27.599 1.00 19.00 97 MET A N 1
ATOM 756 C CA . MET A 1 99 ? -6.856 -14.537 -28.570 1.00 19.54 97 MET A CA 1
ATOM 757 C C . MET A 1 99 ? -6.236 -13.901 -29.790 1.00 15.98 97 MET A C 1
ATOM 758 O O . MET A 1 99 ? -6.858 -13.868 -30.851 1.00 18.12 97 MET A O 1
ATOM 763 N N . PHE A 1 100 ? -5.036 -13.350 -29.645 1.00 16.60 98 PHE A N 1
ATOM 764 C CA . PHE A 1 100 ? -4.378 -12.654 -30.735 1.00 19.22 98 PHE A CA 1
ATOM 765 C C . PHE A 1 100 ? -3.775 -13.563 -31.781 1.00 20.95 98 PHE A C 1
ATOM 766 O O . PHE A 1 100 ? -3.533 -13.114 -32.900 1.00 22.76 98 PHE A O 1
ATOM 774 N N . ASP A 1 101 ? -3.474 -14.794 -31.397 1.00 22.49 99 ASP A N 1
ATOM 775 C CA . ASP A 1 101 ? -2.930 -15.756 -32.347 1.00 22.54 99 ASP A CA 1
ATOM 776 C C . ASP A 1 101 ? -3.083 -17.157 -31.738 1.00 19.61 99 ASP A C 1
ATOM 777 O O . ASP A 1 101 ? -2.358 -17.531 -30.794 1.00 23.69 99 ASP A O 1
ATOM 782 N N . PHE A 1 102 ? -4.169 -17.822 -32.104 1.00 17.05 100 PHE A N 1
ATOM 783 C CA . PHE A 1 102 ? -4.478 -19.157 -31.596 1.00 17.87 100 PHE A CA 1
ATOM 784 C C . PHE A 1 102 ? -4.993 -19.970 -32.820 1.00 16.07 100 PHE A C 1
ATOM 785 O O . PHE A 1 102 ? -5.388 -19.411 -33.856 1.00 16.41 100 PHE A O 1
ATOM 793 N N . ASP A 1 103 ? -4.991 -21.282 -32.676 1.00 19.34 101 ASP A N 1
ATOM 794 C CA . ASP A 1 103 ? -5.462 -22.194 -33.740 1.00 21.86 101 ASP A CA 1
ATOM 795 C C . ASP A 1 103 ? -5.814 -23.493 -33.037 1.00 21.56 101 ASP A C 1
ATOM 796 O O . ASP A 1 103 ? -4.992 -24.115 -32.390 1.00 19.86 101 ASP A O 1
ATOM 801 N N . LEU A 1 104 ? -7.072 -23.854 -33.144 1.00 19.58 102 LEU A N 1
ATOM 802 C CA . LEU A 1 104 ? -7.644 -24.973 -32.441 1.00 21.20 102 LEU A CA 1
ATOM 803 C C . LEU A 1 104 ? -7.773 -26.175 -33.424 1.00 25.25 102 LEU A C 1
ATOM 804 O O . LEU A 1 104 ? -8.198 -27.205 -32.990 1.00 24.82 102 LEU A O 1
ATOM 809 N N . GLY A 1 105 ? -7.495 -26.013 -34.718 1.00 21.46 103 GLY A N 1
ATOM 810 C CA . GLY A 1 105 ? -7.559 -27.128 -35.672 1.00 24.86 103 GLY A CA 1
ATOM 811 C C . GLY A 1 105 ? -8.971 -27.556 -36.034 1.00 28.74 103 GLY A C 1
ATOM 812 O O . GLY A 1 105 ? -9.156 -28.679 -36.434 1.00 26.82 103 GLY A O 1
ATOM 813 N N . ARG A 1 106 ? -9.975 -26.692 -35.840 1.00 22.80 104 ARG A N 1
ATOM 814 C CA . ARG A 1 106 ? -11.365 -26.920 -36.243 1.00 20.85 104 ARG A CA 1
ATOM 815 C C . ARG A 1 106 ? -12.039 -25.587 -36.453 1.00 20.58 104 ARG A C 1
ATOM 816 O O . ARG A 1 106 ? -11.512 -24.514 -36.058 1.00 24.32 104 ARG A O 1
ATOM 824 N N . VAL A 1 107 ? -13.219 -25.661 -37.057 1.00 20.47 105 VAL A N 1
ATOM 825 C CA . VAL A 1 107 ? -14.118 -24.551 -37.192 1.00 21.74 105 VAL A CA 1
ATOM 826 C C . VAL A 1 107 ? -15.388 -24.780 -36.392 1.00 21.17 105 VAL A C 1
ATOM 827 O O . VAL A 1 107 ? -15.645 -25.871 -35.869 1.00 20.28 105 VAL A O 1
ATOM 831 N N . PHE A 1 108 ? -16.165 -23.705 -36.311 1.00 17.22 106 PHE A N 1
ATOM 832 C CA . PHE A 1 108 ? -17.378 -23.623 -35.533 1.00 17.77 106 PHE A CA 1
ATOM 833 C C . PHE A 1 108 ? -18.366 -22.832 -36.378 1.00 18.51 106 PHE A C 1
ATOM 834 O O . PHE A 1 108 ? -17.936 -22.008 -37.165 1.00 18.81 106 PHE A O 1
ATOM 842 N N . ASP A 1 109 ? -19.677 -23.039 -36.196 1.00 19.10 107 ASP A N 1
ATOM 843 C CA . ASP A 1 109 ? -20.676 -22.234 -36.903 1.00 17.64 107 ASP A CA 1
ATOM 844 C C . ASP A 1 109 ? -20.631 -20.736 -36.517 1.00 18.79 107 ASP A C 1
ATOM 845 O O . ASP A 1 109 ? -20.930 -19.882 -37.324 1.00 17.89 107 ASP A O 1
ATOM 850 N N . ALA A 1 110 ? -20.260 -20.460 -35.275 1.00 16.64 108 ALA A N 1
ATOM 851 C CA . ALA A 1 110 ? -20.147 -19.068 -34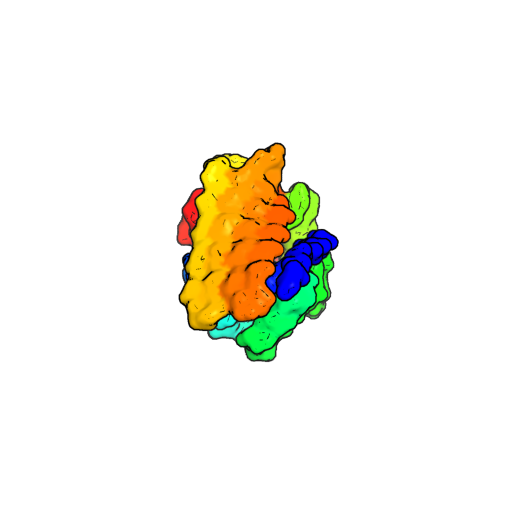.750 1.00 18.26 108 ALA A CA 1
ATOM 852 C C . ALA A 1 110 ? -18.925 -18.901 -33.842 1.00 17.80 108 ALA A C 1
ATOM 853 O O . ALA A 1 110 ? -18.518 -19.827 -33.107 1.00 17.64 108 ALA A O 1
ATOM 855 N N . VAL A 1 111 ? -18.340 -17.710 -33.894 1.00 19.98 109 VAL A N 1
ATOM 856 C CA . VAL A 1 111 ? -17.280 -17.320 -32.945 1.00 17.71 109 VAL A CA 1
ATOM 857 C C . VAL A 1 111 ? -17.703 -15.973 -32.305 1.00 19.58 109 VAL A C 1
ATOM 858 O O . VAL A 1 111 ? -18.095 -15.001 -32.995 1.00 18.22 109 VAL A O 1
ATOM 862 N N . CYS A 1 112 ? -17.614 -15.894 -30.981 1.00 16.14 110 CYS A N 1
ATOM 863 C CA . CYS A 1 112 ? -17.892 -14.611 -30.343 1.00 15.49 110 CYS A CA 1
ATOM 864 C C . CYS A 1 112 ? -16.769 -14.164 -29.420 1.00 14.50 110 CYS A C 1
ATOM 865 O O . CYS A 1 112 ? -15.960 -14.964 -28.909 1.00 15.01 110 CYS A O 1
ATOM 868 N N . CYS A 1 113 ? -16.720 -12.854 -29.199 1.00 15.19 111 CYS A N 1
ATOM 869 C CA . CYS A 1 113 ? -15.833 -12.289 -28.197 1.00 12.45 111 CYS A CA 1
ATOM 870 C C . CYS A 1 113 ? -16.604 -11.149 -27.524 1.00 13.51 111 CYS A C 1
ATOM 871 O O . CYS A 1 113 ? -16.976 -10.171 -28.198 1.00 14.11 111 CYS A O 1
ATOM 874 N N . LEU A 1 114 ? -16.880 -11.304 -26.241 1.00 12.82 112 LEU A N 1
ATOM 875 C CA . LEU A 1 114 ? -17.924 -10.519 -25.607 1.00 13.90 112 LEU A CA 1
ATOM 876 C C . LEU A 1 114 ? -17.379 -9.502 -24.598 1.00 13.42 112 LEU A C 1
ATOM 877 O O . LEU A 1 114 ? -16.245 -9.617 -24.150 1.00 15.38 112 LEU A O 1
ATOM 882 N N . THR A 1 115 ? -18.250 -8.569 -24.220 1.00 16.41 113 THR A N 1
ATOM 883 C CA . THR A 1 115 ? -18.020 -7.537 -23.220 1.00 18.27 113 THR A CA 1
ATOM 884 C C . THR A 1 115 ? -16.763 -6.714 -23.408 1.00 19.00 113 THR A C 1
ATOM 885 O O . THR A 1 115 ? -16.091 -6.362 -22.459 1.00 19.37 113 THR A O 1
ATOM 889 N N . GLY A 1 116 ? -16.503 -6.344 -24.650 1.00 16.81 114 GLY A N 1
ATOM 890 C CA . GLY A 1 116 ? -15.389 -5.519 -25.011 1.00 15.92 114 GLY A CA 1
ATOM 891 C C . GLY A 1 116 ? -14.019 -6.115 -24.933 1.00 15.80 114 GLY A C 1
ATOM 892 O O . GLY A 1 116 ? -13.038 -5.366 -24.956 1.00 13.46 114 GLY A O 1
ATOM 893 N N . SER A 1 117 ? -13.936 -7.438 -24.749 1.00 13.64 115 SER A N 1
ATOM 894 C CA . SER A 1 117 ? -12.674 -8.109 -24.512 1.00 13.55 115 SER A CA 1
ATOM 895 C C . SER A 1 117 ? -11.685 -7.952 -25.670 1.00 12.52 115 SER A C 1
ATOM 896 O O . SER A 1 117 ? -10.467 -7.920 -25.456 1.00 13.03 115 SER A O 1
ATOM 899 N N . ILE A 1 118 ? -12.207 -7.705 -26.865 1.00 11.26 116 ILE A N 1
ATOM 900 C CA . ILE A 1 118 ? -11.346 -7.558 -28.005 1.00 12.61 116 ILE A CA 1
ATOM 901 C C . ILE A 1 118 ? -10.430 -6.327 -27.902 1.00 12.45 116 ILE A C 1
ATOM 902 O O . ILE A 1 118 ? -9.396 -6.300 -28.538 1.00 13.95 116 ILE A O 1
ATOM 907 N N . ALA A 1 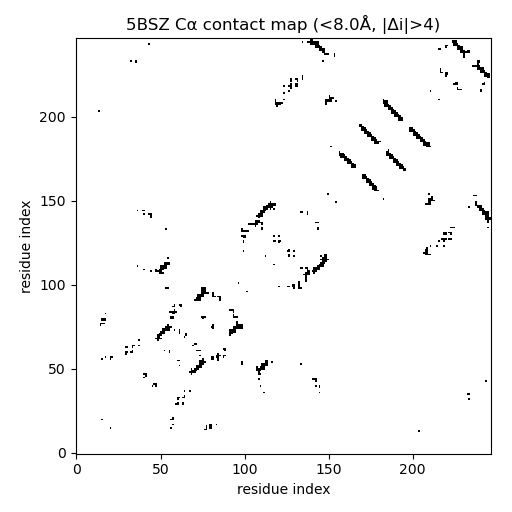119 ? -10.795 -5.390 -27.044 1.00 13.02 117 ALA A N 1
ATOM 908 C CA . ALA A 1 119 ? -10.094 -4.097 -26.913 1.00 12.48 117 ALA A CA 1
ATOM 909 C C . ALA A 1 119 ? -8.954 -4.196 -25.942 1.00 11.99 117 ALA A C 1
ATOM 910 O O . ALA A 1 119 ? -8.222 -3.246 -25.715 1.00 15.47 117 ALA A O 1
ATOM 912 N N . TYR A 1 120 ? -8.617 -5.391 -25.479 1.00 13.72 118 TYR A N 1
ATOM 913 C CA . TYR A 1 120 ? -7.234 -5.640 -25.109 1.00 15.07 118 TYR A CA 1
ATOM 914 C C . TYR A 1 120 ? -6.231 -5.444 -26.251 1.00 16.26 118 TYR A C 1
ATOM 915 O O . TYR A 1 120 ? -5.062 -5.209 -25.993 1.00 14.87 118 TYR A O 1
ATOM 924 N N . ALA A 1 121 ? -6.686 -5.514 -27.503 1.00 12.64 119 ALA A N 1
ATOM 925 C CA . ALA A 1 121 ? -5.822 -5.184 -28.614 1.00 14.11 119 ALA A CA 1
ATOM 926 C C . ALA A 1 121 ? -5.320 -3.769 -28.418 1.00 15.36 119 ALA A C 1
ATOM 927 O O . ALA A 1 121 ? -6.117 -2.880 -28.155 1.00 16.33 119 ALA A O 1
ATOM 929 N N . ALA A 1 122 ? -4.031 -3.573 -28.630 1.00 16.13 120 ALA A N 1
ATOM 930 C CA . ALA A 1 122 ? -3.421 -2.269 -28.356 1.00 17.08 120 ALA A CA 1
ATOM 931 C C . ALA A 1 122 ? -3.497 -1.293 -29.537 1.00 24.39 120 ALA A C 1
ATOM 932 O O . ALA A 1 122 ? -3.410 -0.090 -29.320 1.00 22.61 120 ALA A O 1
ATOM 934 N N . ASP A 1 123 ? -3.700 -1.791 -30.759 1.00 18.16 121 ASP A N 1
ATOM 935 C CA . ASP A 1 123 ? -3.723 -0.941 -31.971 1.00 20.97 121 ASP A CA 1
ATOM 936 C C . ASP A 1 123 ? -4.472 -1.693 -33.062 1.00 20.78 121 ASP A C 1
ATOM 937 O O . ASP A 1 123 ? -4.867 -2.859 -32.878 1.00 17.69 121 ASP A O 1
ATOM 942 N N . THR A 1 124 ? -4.722 -0.998 -34.163 1.00 21.21 122 THR A N 1
ATOM 943 C CA . THR A 1 124 ? -5.520 -1.535 -35.268 1.00 23.01 122 THR A CA 1
ATOM 944 C C . THR A 1 124 ? -4.981 -2.816 -35.879 1.00 21.62 122 THR A C 1
ATOM 945 O O . THR A 1 124 ? -5.745 -3.721 -36.259 1.00 23.09 122 THR A O 1
ATOM 949 N N . ALA A 1 125 ? -3.661 -2.890 -36.007 1.00 21.78 123 ALA A N 1
ATOM 950 C CA . ALA A 1 125 ? -3.012 -4.070 -36.505 1.00 26.37 123 ALA A CA 1
ATOM 951 C C . ALA A 1 125 ? -3.302 -5.270 -35.601 1.00 25.80 123 ALA A C 1
ATOM 952 O O . ALA A 1 125 ? -3.659 -6.343 -36.103 1.00 21.29 123 ALA A O 1
ATOM 954 N N . GLU A 1 126 ? -3.172 -5.095 -34.286 1.00 20.38 124 GLU A N 1
ATOM 955 C CA . GLU A 1 126 ? -3.477 -6.164 -33.342 1.00 16.69 124 GLU A CA 1
ATOM 956 C C . GLU A 1 126 ? -4.959 -6.551 -33.302 1.00 17.71 124 GLU A C 1
ATOM 957 O O . GLU A 1 126 ? -5.323 -7.750 -33.226 1.00 19.44 124 GLU A O 1
ATOM 963 N N . LEU A 1 127 ? -5.835 -5.565 -33.442 1.00 17.38 125 LEU A N 1
ATOM 964 C CA . LEU A 1 127 ? -7.245 -5.827 -33.593 1.00 16.44 125 LEU A CA 1
ATOM 965 C C . LEU A 1 127 ? -7.509 -6.740 -34.797 1.00 19.02 125 LEU A C 1
ATOM 966 O O . LEU A 1 127 ? -8.219 -7.773 -34.690 1.00 15.94 125 LEU A O 1
ATOM 971 N N . ALA A 1 128 ? -6.904 -6.357 -35.923 1.00 21.42 126 ALA A N 1
ATOM 972 C CA . ALA A 1 128 ? -7.001 -7.153 -37.154 1.00 19.83 126 ALA A CA 1
ATOM 973 C C . ALA A 1 128 ? -6.472 -8.554 -36.944 1.00 18.30 126 ALA A C 1
ATOM 974 O O . ALA A 1 128 ? -7.115 -9.491 -37.441 1.00 20.55 126 ALA A O 1
ATOM 976 N N . ARG A 1 129 ? -5.393 -8.741 -36.188 1.00 21.10 127 ARG A N 1
ATOM 977 C CA A ARG A 1 129 ? -4.881 -10.088 -35.937 0.50 22.53 127 ARG A CA 1
ATOM 978 C CA B ARG A 1 129 ? -4.870 -10.089 -35.936 0.50 20.80 127 ARG A CA 1
ATOM 979 C C . ARG A 1 129 ? -5.829 -10.973 -35.154 1.00 22.38 127 ARG A C 1
ATOM 980 O O . ARG A 1 129 ? -6.028 -12.152 -35.516 1.00 19.50 127 ARG A O 1
ATOM 995 N N . ALA A 1 130 ? -6.391 -10.422 -34.068 1.00 20.34 128 ALA A N 1
ATOM 996 C CA . ALA A 1 130 ? -7.447 -11.124 -33.307 1.00 20.88 128 ALA A CA 1
ATOM 997 C C . ALA A 1 130 ? -8.640 -11.510 -34.195 1.00 15.54 128 ALA A C 1
ATOM 998 O O . ALA A 1 130 ? -9.193 -12.575 -34.079 1.00 15.84 128 ALA A O 1
ATOM 1000 N N . VAL A 1 131 ? -9.121 -10.598 -35.027 1.00 16.49 129 VAL A N 1
ATOM 1001 C CA . VAL A 1 131 ? -10.317 -10.862 -35.812 1.00 16.63 129 VAL A CA 1
ATOM 1002 C C . VAL A 1 131 ? -10.005 -11.907 -36.882 1.00 17.82 129 VAL A C 1
ATOM 1003 O O . VAL A 1 131 ? -10.841 -12.778 -37.192 1.00 18.47 129 VAL A O 1
ATOM 1007 N N . ARG A 1 132 ? -8.798 -11.837 -37.424 1.00 16.93 130 ARG A N 1
ATOM 1008 C CA . ARG A 1 132 ? -8.362 -12.886 -38.339 1.00 22.75 130 ARG A CA 1
ATOM 1009 C C . ARG A 1 132 ? -8.323 -14.267 -37.687 1.00 22.82 130 ARG A C 1
ATOM 1010 O O . ARG A 1 132 ? -8.744 -15.290 -38.280 1.00 17.11 130 ARG A O 1
ATOM 1018 N N . ALA A 1 133 ? -7.768 -14.326 -36.482 1.00 21.35 131 ALA A N 1
ATOM 1019 C CA . ALA A 1 133 ? -7.638 -15.610 -35.819 1.00 19.42 131 ALA A CA 1
ATOM 1020 C C . ALA A 1 133 ? -9.022 -16.167 -35.532 1.00 22.02 131 ALA A C 1
ATOM 1021 O O . ALA A 1 133 ? -9.185 -17.361 -35.661 1.00 23.87 131 ALA A O 1
ATOM 1023 N N . MET A 1 134 ? -9.963 -15.333 -35.057 1.00 20.09 132 MET A N 1
ATOM 1024 C CA . MET A 1 134 ? -11.372 -15.702 -34.950 1.00 17.39 132 MET A CA 1
ATOM 1025 C C . MET A 1 134 ? -11.993 -16.211 -36.267 1.00 19.78 132 MET A C 1
ATOM 1026 O O . MET A 1 134 ? -12.620 -17.260 -36.271 1.00 18.38 132 MET A O 1
ATOM 1031 N N . ALA A 1 135 ? -11.829 -15.441 -37.347 1.00 20.26 133 ALA A N 1
ATOM 1032 C CA . ALA A 1 135 ? -12.380 -15.756 -38.674 1.00 19.39 133 ALA A CA 1
ATOM 1033 C C . ALA A 1 135 ? -11.864 -17.081 -39.259 1.00 19.87 133 ALA A C 1
ATOM 1034 O O . ALA A 1 135 ? -12.625 -17.765 -39.955 1.00 24.46 133 ALA A O 1
ATOM 1036 N N . ARG A 1 136 ? -10.623 -17.471 -3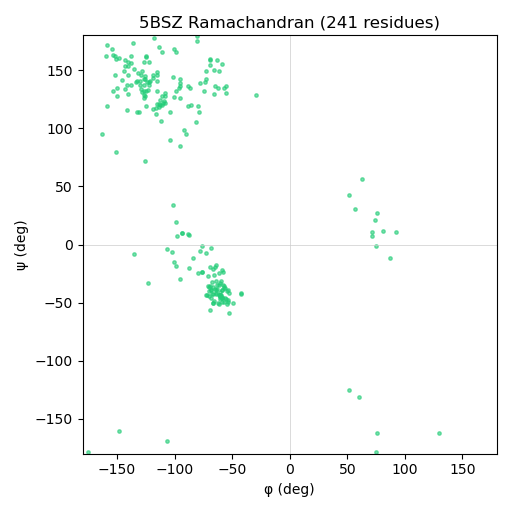8.991 1.00 21.36 134 ARG A N 1
ATOM 1037 C CA . ARG A 1 136 ? -10.196 -18.775 -39.479 1.00 24.73 134 ARG A CA 1
ATOM 1038 C C . ARG A 1 136 ? -10.723 -19.951 -38.688 1.00 26.81 134 ARG A C 1
ATOM 1039 O O . ARG A 1 136 ? -10.402 -21.092 -39.010 1.00 22.18 134 ARG A O 1
ATOM 1047 N N . HIS A 1 137 ? -11.493 -19.685 -37.632 1.00 19.70 135 HIS A N 1
ATOM 1048 C CA . HIS A 1 137 ? -12.215 -20.771 -36.993 1.00 19.18 135 HIS A CA 1
ATOM 1049 C C . HIS A 1 137 ? -13.646 -20.853 -37.433 1.00 18.56 135 HIS A C 1
ATOM 1050 O O . HIS A 1 137 ? -14.474 -21.441 -36.722 1.00 17.51 135 HIS A O 1
ATOM 1057 N N . LEU A 1 138 ? -13.937 -20.236 -38.581 1.00 20.58 136 LEU A N 1
ATOM 1058 C CA . LEU A 1 138 ? -15.272 -20.289 -39.159 1.00 20.32 136 LEU A CA 1
ATOM 1059 C C . LEU A 1 138 ? -15.271 -20.955 -40.532 1.00 21.23 136 LEU A C 1
ATOM 1060 O O . LEU A 1 138 ? -14.329 -20.738 -41.302 1.00 22.33 136 LEU A O 1
ATOM 1065 N N . PRO A 1 139 ? -16.343 -21.693 -40.865 1.00 21.79 137 PRO A N 1
ATOM 1066 C CA . PRO A 1 139 ? -16.482 -22.105 -42.265 1.00 28.69 137 PRO A CA 1
ATOM 1067 C C . PRO A 1 139 ? -17.070 -20.965 -43.101 1.00 33.23 137 PRO A C 1
ATOM 1068 O O . PRO A 1 139 ? -17.427 -19.917 -42.566 1.00 27.20 137 PRO A O 1
ATOM 1072 N N . VAL A 1 140 ? -17.242 -21.178 -44.402 1.00 33.47 138 VAL A N 1
ATOM 1073 C CA . VAL A 1 140 ? -17.968 -20.208 -45.230 1.00 24.98 138 VAL A CA 1
ATOM 1074 C C . VAL A 1 140 ? -19.370 -20.138 -44.694 1.00 25.11 138 VAL A C 1
ATOM 1075 O O . VAL A 1 140 ? -19.959 -21.148 -44.331 1.00 28.03 138 VAL A O 1
ATOM 1079 N N . GLY A 1 141 ? -19.901 -18.934 -44.543 1.00 20.41 139 GLY A N 1
ATOM 1080 C CA . GLY A 1 141 ? -21.201 -18.813 -43.926 1.00 20.74 139 GLY A CA 1
ATOM 1081 C C . GLY A 1 141 ? -21.182 -18.723 -42.400 1.00 19.22 139 GLY A C 1
ATOM 1082 O O . GLY A 1 141 ? -22.224 -18.487 -41.807 1.00 24.34 139 GLY A O 1
ATOM 1083 N N . GLY A 1 142 ? -20.042 -18.991 -41.768 1.00 24.99 140 GLY A N 1
ATOM 1084 C CA . GLY A 1 142 ? -19.880 -18.785 -40.311 1.00 22.35 140 GLY A CA 1
ATOM 1085 C C . GLY A 1 142 ? -20.061 -17.343 -39.860 1.00 20.03 140 GLY A C 1
ATOM 1086 O O . GLY A 1 142 ? -19.785 -16.395 -40.613 1.00 22.70 140 GLY A O 1
ATOM 1087 N N . VAL A 1 143 ? -20.543 -17.177 -38.631 1.00 20.06 141 VAL A N 1
ATOM 1088 C CA . VAL A 1 143 ? -20.840 -15.848 -38.045 1.00 17.23 141 VAL A CA 1
ATOM 1089 C C . VAL A 1 143 ? -19.869 -15.475 -36.914 1.00 17.35 141 VAL A C 1
ATOM 1090 O O . VAL A 1 143 ? -19.677 -16.226 -35.934 1.00 15.00 141 VAL A O 1
ATOM 1094 N N . LEU A 1 144 ? -19.297 -14.293 -37.068 1.00 16.80 142 LEU A N 1
ATOM 1095 C CA . LEU A 1 144 ? -18.334 -13.760 -36.113 1.00 19.16 142 LEU A CA 1
ATOM 1096 C C . LEU A 1 144 ? -19.038 -12.592 -35.426 1.00 16.67 142 LEU A C 1
ATOM 1097 O O . LEU A 1 144 ? -19.548 -11.675 -36.092 1.00 19.68 142 LEU A O 1
ATOM 1102 N N . VAL A 1 145 ? -19.181 -12.701 -34.119 1.00 17.86 143 VAL A N 1
ATOM 1103 C CA . VAL A 1 145 ? -19.881 -11.678 -33.306 1.00 17.79 143 VAL A CA 1
ATOM 1104 C C . VAL A 1 145 ? -18.929 -11.018 -32.309 1.00 19.51 143 VAL A C 1
ATOM 1105 O O . VAL A 1 145 ? -18.399 -11.636 -31.369 1.00 19.34 143 VAL A O 1
ATOM 1109 N N . ILE A 1 146 ? -18.756 -9.715 -32.482 1.00 16.54 144 ILE A N 1
ATOM 1110 C CA . ILE A 1 146 ? -17.915 -8.904 -31.557 1.00 17.32 144 ILE A CA 1
ATOM 1111 C C . ILE A 1 146 ? -18.772 -7.888 -30.816 1.00 17.81 144 ILE A C 1
ATOM 1112 O O . ILE A 1 146 ? -19.519 -7.114 -31.444 1.00 16.81 144 ILE A O 1
ATOM 1117 N N . ASP A 1 147 ? -18.747 -8.010 -29.490 1.00 18.51 145 ASP A N 1
ATOM 1118 C CA . ASP A 1 147 ? -19.308 -7.032 -28.582 1.00 16.87 145 ASP A CA 1
ATOM 1119 C C . ASP A 1 147 ? -18.165 -6.049 -28.284 1.00 14.71 145 ASP A C 1
ATOM 1120 O O . ASP A 1 147 ? -17.284 -6.331 -27.471 1.00 16.47 145 ASP A O 1
ATOM 1125 N N . PRO A 1 148 ? -18.118 -4.943 -29.027 1.00 16.31 146 PRO A N 1
ATOM 1126 C CA . PRO A 1 148 ? -16.987 -4.038 -28.992 1.00 15.92 146 PRO A CA 1
ATOM 1127 C C . PRO A 1 148 ? -16.917 -3.301 -27.666 1.00 13.05 146 PRO A C 1
ATOM 1128 O O . PRO A 1 148 ? -17.899 -3.257 -26.922 1.00 14.70 146 PRO A O 1
ATOM 1132 N N . TRP A 1 149 ? -15.741 -2.783 -27.347 1.00 13.93 147 TRP A N 1
ATOM 1133 C CA . TRP A 1 149 ? -15.632 -1.788 -26.261 1.00 13.24 147 TRP A CA 1
ATOM 1134 C C . TRP A 1 149 ? -16.057 -0.447 -26.874 1.00 18.92 147 TRP A C 1
ATOM 1135 O O . TRP A 1 149 ? -16.380 -0.382 -28.100 1.00 14.84 147 TRP A O 1
ATOM 1146 N N . TRP A 1 150 ? -16.133 0.578 -26.013 1.00 18.21 148 TRP A N 1
ATOM 1147 C CA . TRP A 1 150 ? -16.443 1.947 -26.420 1.00 17.30 148 TRP A CA 1
ATOM 1148 C C . TRP A 1 150 ? -15.469 2.528 -27.425 1.00 16.49 148 TRP A C 1
ATOM 1149 O O . TRP A 1 150 ? -14.336 2.063 -27.560 1.00 17.90 148 TRP A O 1
ATOM 1160 N N . SER A 1 151 ? -15.968 3.515 -28.191 1.00 20.06 149 SER A N 1
ATOM 1161 C CA . SER A 1 151 ? -15.187 4.236 -29.194 1.00 17.55 149 SER A CA 1
ATOM 1162 C C . SER A 1 151 ? -14.768 5.580 -28.609 1.00 18.23 149 SER A C 1
ATOM 1163 O O . SER A 1 151 ? -15.342 6.025 -27.622 1.00 17.49 149 SER A O 1
ATOM 1166 N N . PRO A 1 152 ? -13.851 6.293 -29.268 1.00 17.30 150 PRO A N 1
ATOM 1167 C CA . PRO A 1 152 ? -13.540 7.625 -28.732 1.00 22.00 150 PRO A CA 1
ATOM 1168 C C . PRO A 1 152 ? -14.766 8.486 -28.543 1.00 23.24 150 PRO A C 1
ATOM 1169 O O . PRO A 1 152 ? -14.822 9.169 -27.521 1.00 21.64 150 PRO A O 1
ATOM 1173 N N . GLY A 1 153 ? -15.730 8.417 -29.476 1.00 23.80 151 GLY A N 1
ATOM 1174 C CA . GLY A 1 153 ? -16.984 9.204 -29.404 1.00 26.19 151 GLY A CA 1
ATOM 1175 C C . GLY A 1 153 ? -17.898 8.867 -28.252 1.00 33.06 151 GLY A C 1
ATOM 1176 O O . GLY A 1 153 ? -18.475 9.753 -27.588 1.00 33.36 151 GLY A O 1
ATOM 1177 N N . THR A 1 154 ? -17.975 7.569 -27.947 1.00 26.79 152 THR A N 1
ATOM 1178 C CA . THR A 1 154 ? -18.980 7.077 -27.042 1.00 22.67 152 THR A CA 1
ATOM 1179 C C . THR A 1 154 ? -18.459 6.829 -25.633 1.00 22.40 152 THR A C 1
ATOM 1180 O O . THR A 1 154 ? -19.239 6.655 -24.717 1.00 26.37 152 THR A O 1
ATOM 1184 N N . PHE A 1 155 ? -17.152 6.788 -25.430 1.00 21.07 153 PHE A N 1
ATOM 1185 C CA . PHE A 1 155 ? -16.649 6.618 -24.074 1.00 21.89 153 PHE A CA 1
ATOM 1186 C C . PHE A 1 155 ? -17.032 7.842 -23.257 1.00 26.71 153 PHE A C 1
ATOM 1187 O O . PHE A 1 155 ? -16.886 8.958 -23.728 1.00 27.19 153 PHE A O 1
ATOM 1195 N N . LEU A 1 156 ? -17.504 7.616 -22.036 1.00 27.99 154 LEU A N 1
ATOM 1196 C CA . LEU A 1 156 ? -17.976 8.696 -21.177 1.00 34.96 154 LEU A CA 1
ATOM 1197 C C . LEU A 1 156 ? -16.980 8.882 -20.072 1.00 32.75 154 LEU A C 1
ATOM 1198 O O . LEU A 1 156 ? -16.728 7.967 -19.351 1.00 22.57 154 LEU A O 1
ATOM 1203 N N . ASP A 1 157 ? -16.428 10.077 -19.949 1.00 30.62 155 ASP A N 1
ATOM 1204 C CA . ASP A 1 157 ? -15.557 10.463 -18.851 1.00 36.47 155 ASP A CA 1
ATOM 1205 C C . ASP A 1 157 ? -16.421 10.544 -17.588 1.00 32.46 155 ASP A C 1
ATOM 1206 O O . ASP A 1 157 ? -17.635 10.699 -17.657 1.00 28.59 155 ASP A O 1
ATOM 1211 N N . GLY A 1 158 ? -15.797 10.369 -16.444 1.00 31.08 156 GLY A N 1
ATOM 1212 C CA . GLY A 1 158 ? -16.461 10.526 -15.148 1.00 34.31 156 GLY A CA 1
ATOM 1213 C C . GLY A 1 158 ? -17.060 9.267 -14.540 1.00 36.00 156 GLY A C 1
ATOM 1214 O O . GLY A 1 158 ? -17.809 9.348 -13.579 1.00 33.08 156 GLY A O 1
ATOM 1215 N N . HIS A 1 159 ? -16.785 8.083 -15.072 1.00 29.17 157 HIS A N 1
ATOM 1216 C CA . HIS A 1 159 ? -17.431 6.921 -14.509 1.00 25.85 157 HIS A CA 1
ATOM 1217 C C . HIS A 1 159 ? -16.801 6.552 -13.140 1.00 26.50 157 HIS A C 1
ATOM 1218 O O . HIS A 1 159 ? -15.583 6.456 -13.040 1.00 21.05 157 HIS A O 1
ATOM 1225 N N . ILE A 1 160 ? -17.646 6.309 -12.140 1.00 26.66 158 ILE A N 1
ATOM 1226 C CA . ILE A 1 160 ? -17.230 5.842 -10.805 1.00 29.60 158 ILE A CA 1
ATOM 1227 C C . ILE A 1 160 ? -18.301 4.889 -10.390 1.00 27.87 158 ILE A C 1
ATOM 1228 O O . ILE A 1 160 ? -19.447 5.209 -10.548 1.00 32.34 158 ILE A O 1
ATOM 1233 N N . ALA A 1 161 ? -17.952 3.726 -9.875 1.00 26.37 159 ALA A N 1
ATOM 1234 C CA . ALA A 1 161 ? -18.913 2.762 -9.434 1.00 24.39 159 ALA A CA 1
ATOM 1235 C C . ALA A 1 161 ? -18.429 2.104 -8.142 1.00 28.11 159 ALA A C 1
ATOM 1236 O O . ALA A 1 161 ? -17.235 2.057 -7.901 1.00 23.59 159 ALA A O 1
ATOM 1238 N N . HIS A 1 162 ? -19.351 1.552 -7.351 1.00 25.11 160 HIS A N 1
ATOM 1239 C CA . HIS A 1 162 ? -19.036 0.823 -6.112 1.00 26.05 160 HIS A CA 1
ATOM 1240 C C . HIS A 1 162 ? -19.980 -0.335 -5.961 1.00 25.73 160 HIS A C 1
ATOM 1241 O O . HIS A 1 162 ? -21.042 -0.334 -6.540 1.00 24.78 160 HIS A O 1
ATOM 1248 N N . ASP A 1 163 ? -19.610 -1.322 -5.176 1.00 25.21 161 ASP A N 1
ATOM 1249 C CA . ASP A 1 163 ? -20.499 -2.413 -4.878 1.00 27.94 161 ASP A CA 1
ATOM 1250 C C . ASP A 1 163 ? -20.148 -2.857 -3.460 1.00 32.83 161 ASP A C 1
ATOM 1251 O O . ASP A 1 163 ? -19.038 -2.619 -2.981 1.00 30.28 161 ASP A O 1
ATOM 1256 N N . VAL A 1 164 ? -21.063 -3.560 -2.811 1.00 28.95 162 VAL A N 1
ATOM 1257 C CA . VAL A 1 164 ? -20.829 -4.108 -1.494 1.00 28.39 162 VAL A CA 1
ATOM 1258 C C . VAL A 1 164 ? -21.463 -5.472 -1.436 1.00 31.30 162 VAL A C 1
ATOM 1259 O O . VAL A 1 164 ? -22.592 -5.628 -1.880 1.00 37.27 162 VAL A O 1
ATOM 1263 N N . VAL A 1 165 ? -20.779 -6.447 -0.853 1.00 32.48 163 VAL A N 1
ATOM 1264 C CA . VAL A 1 165 ? -21.370 -7.771 -0.635 1.00 33.51 163 VAL A CA 1
ATOM 1265 C C . VAL A 1 165 ? -21.090 -8.117 0.829 1.00 37.09 163 VAL A C 1
ATOM 1266 O O . VAL A 1 165 ? -19.933 -8.272 1.215 1.00 34.25 163 VAL A O 1
ATOM 1270 N N . GLU A 1 166 ? -22.139 -8.205 1.637 1.00 34.59 164 GLU A N 1
ATOM 1271 C CA . GLU A 1 166 ? -22.044 -8.404 3.085 1.00 37.61 164 GLU A CA 1
ATOM 1272 C C . GLU A 1 166 ? -22.573 -9.789 3.398 1.00 44.85 164 GLU A C 1
ATOM 1273 O O . GLU A 1 166 ? -23.766 -10.039 3.295 1.00 48.08 164 GLU A O 1
ATOM 1279 N N . GLY A 1 167 ? -21.683 -10.710 3.722 1.00 47.60 165 GLY A N 1
ATOM 1280 C CA . GLY A 1 167 ? -22.063 -12.086 3.962 1.00 49.44 165 GLY A CA 1
ATOM 1281 C C . GLY A 1 167 ? -21.988 -12.350 5.455 1.00 58.62 165 GLY A C 1
ATOM 1282 O O . GLY A 1 167 ? -21.840 -11.424 6.271 1.00 51.05 165 GLY A O 1
ATOM 1283 N N . GLU A 1 168 ? -22.085 -13.628 5.803 1.00 60.80 166 GLU A N 1
ATOM 1284 C CA . GLU A 1 168 ? -21.898 -14.057 7.182 1.00 67.61 166 GLU A CA 1
ATOM 1285 C C . GLU A 1 168 ? -20.401 -14.124 7.509 1.00 51.14 166 GLU A C 1
ATOM 1286 O O . GLU A 1 168 ? -19.650 -14.939 6.957 1.00 55.27 166 GLU A O 1
ATOM 1292 N N . GLY A 1 169 ? -19.971 -13.255 8.416 1.00 42.19 167 GLY A N 1
ATOM 1293 C CA . GLY A 1 169 ? -18.549 -13.199 8.794 1.00 47.09 167 GLY A CA 1
ATOM 1294 C C . GLY A 1 169 ? -17.557 -12.633 7.769 1.00 38.97 167 GLY A C 1
ATOM 1295 O O . GLY A 1 169 ? -16.360 -12.710 8.005 1.00 34.26 167 GLY A O 1
ATOM 1296 N N . ARG A 1 170 ? -18.042 -12.087 6.653 1.00 38.08 168 ARG A N 1
ATOM 1297 C CA . ARG A 1 170 ? -17.227 -11.538 5.562 1.00 38.78 168 ARG A CA 1
ATOM 1298 C C . ARG A 1 170 ? -17.988 -10.450 4.792 1.00 36.18 168 ARG A C 1
ATOM 1299 O O . ARG A 1 170 ? -19.171 -10.593 4.483 1.00 32.57 168 ARG A O 1
ATOM 1307 N N . THR A 1 171 ? -17.326 -9.324 4.567 1.00 28.62 169 THR A N 1
ATOM 1308 C CA . THR A 1 171 ? -17.841 -8.188 3.809 1.00 27.85 169 THR A CA 1
ATOM 1309 C C . THR A 1 171 ? -16.784 -7.796 2.756 1.00 28.61 169 THR A C 1
ATOM 1310 O O . THR A 1 171 ? -15.616 -7.700 3.081 1.00 25.27 169 THR A O 1
ATOM 1314 N N . VAL A 1 172 ? -17.184 -7.576 1.503 1.00 26.91 170 VAL A N 1
ATOM 1315 C CA . VAL A 1 172 ? -16.282 -7.093 0.461 1.00 27.24 170 VAL A CA 1
ATOM 1316 C C . VAL A 1 172 ? -16.861 -5.852 -0.168 1.00 25.27 170 VAL A C 1
ATOM 1317 O O . VAL A 1 172 ? -18.022 -5.839 -0.559 1.00 30.48 170 VAL A O 1
ATOM 1321 N N . VAL A 1 173 ? -16.080 -4.783 -0.231 1.00 19.44 171 VAL A N 1
ATOM 1322 C CA . VAL A 1 173 ? -16.487 -3.593 -0.907 1.00 21.14 171 VAL A CA 1
ATOM 1323 C C . VAL A 1 173 ? -15.583 -3.347 -2.092 1.00 21.02 171 VAL A C 1
ATOM 1324 O O . VAL A 1 173 ? -14.391 -3.671 -2.042 1.00 22.49 171 VAL A O 1
ATOM 1328 N N . ARG A 1 174 ? -16.147 -2.741 -3.129 1.00 20.25 172 ARG A N 1
ATOM 1329 C CA . ARG A 1 174 ? -15.449 -2.472 -4.377 1.00 22.25 172 ARG A CA 1
ATOM 1330 C C . ARG A 1 174 ? -15.673 -1.071 -4.848 1.00 20.68 172 ARG A C 1
ATOM 1331 O O . ARG A 1 174 ? -16.779 -0.550 -4.769 1.00 24.25 172 ARG A O 1
ATOM 1339 N N . LEU A 1 175 ? -14.630 -0.429 -5.366 1.00 18.76 173 LEU A N 1
ATOM 1340 C CA . LEU A 1 175 ? -14.764 0.911 -5.914 1.00 17.92 173 LEU A CA 1
ATOM 1341 C C . LEU A 1 175 ? -13.951 0.938 -7.196 1.00 25.61 173 LEU A C 1
ATOM 1342 O O . LEU A 1 175 ? -12.818 0.457 -7.209 1.00 22.65 173 LEU A O 1
ATOM 1347 N N . SER A 1 176 ? -14.509 1.550 -8.232 1.00 20.74 174 SER A N 1
ATOM 1348 C CA . SER A 1 176 ? -13.855 1.555 -9.524 1.00 28.04 174 SER A CA 1
ATOM 1349 C C . SER A 1 176 ? -13.980 2.935 -10.147 1.00 24.62 174 SER A C 1
ATOM 1350 O O . SER A 1 176 ? -14.911 3.688 -9.835 1.00 23.03 174 SER A O 1
ATOM 1353 N N . ARG A 1 177 ? -13.060 3.255 -11.042 1.00 22.02 175 ARG A N 1
ATOM 1354 C CA . ARG A 1 177 ? -12.973 4.564 -11.658 1.00 20.60 175 ARG A CA 1
ATOM 1355 C C . ARG A 1 177 ? -12.359 4.365 -13.024 1.00 27.84 175 ARG A C 1
ATOM 1356 O O . ARG A 1 177 ? -11.508 3.476 -13.170 1.00 22.75 175 ARG A O 1
ATOM 1364 N N . SER A 1 178 ? -12.770 5.154 -14.020 1.00 22.91 176 SER A N 1
ATOM 1365 C CA . SER A 1 178 ? -12.139 5.069 -15.349 1.00 19.52 176 SER A CA 1
ATOM 1366 C C . SER A 1 178 ? -11.845 6.460 -15.903 1.00 18.03 176 SER A C 1
ATOM 1367 O O . SER A 1 178 ? -12.514 7.421 -15.549 1.00 19.68 176 SER A O 1
ATOM 1370 N N . HIS A 1 179 ? -10.814 6.583 -16.723 1.00 19.81 177 HIS A N 1
ATOM 1371 C CA . HIS A 1 179 ? -10.522 7.822 -17.411 1.00 21.17 177 HIS A CA 1
ATOM 1372 C C . HIS A 1 179 ? -9.813 7.544 -18.724 1.00 23.92 177 HIS A C 1
ATOM 1373 O O . HIS A 1 179 ? -9.227 6.471 -18.956 1.00 19.82 177 HIS A O 1
ATOM 1380 N N . ARG A 1 180 ? -9.848 8.562 -19.562 1.00 20.24 178 ARG A N 1
ATOM 1381 C CA . ARG A 1 180 ? -9.392 8.461 -20.925 1.00 19.72 178 ARG A CA 1
ATOM 1382 C C . ARG A 1 180 ? -7.966 8.952 -20.956 1.00 20.07 178 ARG A C 1
ATOM 1383 O O . ARG A 1 180 ? -7.618 9.953 -20.311 1.00 18.91 178 ARG A O 1
ATOM 1391 N N . ILE A 1 181 ? -7.103 8.234 -21.661 1.00 17.21 179 ILE A N 1
ATOM 1392 C CA . ILE A 1 181 ? -5.766 8.698 -22.015 1.00 20.78 179 ILE A CA 1
ATOM 1393 C C . ILE A 1 181 ? -5.484 8.459 -23.493 1.00 23.81 179 ILE A C 1
ATOM 1394 O O . ILE A 1 181 ? -5.391 7.300 -23.952 1.00 21.12 179 ILE A O 1
ATOM 1399 N N . GLY A 1 182 ? -5.328 9.535 -24.258 1.00 23.66 180 GLY A N 1
ATOM 1400 C CA . GLY A 1 182 ? -5.214 9.408 -25.724 1.00 22.95 180 GLY A CA 1
ATOM 1401 C C . GLY A 1 182 ? -6.394 8.569 -26.240 1.00 22.39 180 GLY A C 1
ATOM 1402 O O . GLY A 1 182 ? -7.531 8.900 -25.957 1.00 19.05 180 GLY A O 1
ATOM 1403 N N . ASP A 1 183 ? -6.139 7.484 -26.969 1.00 24.74 181 ASP A N 1
ATOM 1404 C CA . ASP A 1 183 ? -7.205 6.573 -27.405 1.00 20.94 181 ASP A CA 1
ATOM 1405 C C . ASP A 1 183 ? -7.295 5.288 -26.552 1.00 19.28 181 ASP A C 1
ATOM 1406 O O . ASP A 1 183 ? -7.685 4.253 -27.063 1.00 18.60 181 ASP A O 1
ATOM 1411 N N . VAL A 1 184 ? -7.008 5.382 -25.259 1.00 16.76 182 VAL A N 1
ATOM 1412 C CA . VAL A 1 184 ? -7.111 4.320 -24.253 1.00 16.62 182 VAL A CA 1
ATOM 1413 C C . VAL A 1 184 ? -8.028 4.711 -23.124 1.00 16.65 182 VAL A C 1
ATOM 1414 O O . VAL A 1 184 ? -8.081 5.875 -22.728 1.00 17.76 182 VAL A O 1
ATOM 1418 N N . SER A 1 185 ? -8.888 3.813 -22.656 1.00 17.96 183 SER A N 1
ATOM 1419 C CA . SER A 1 185 ? -9.564 4.028 -21.369 1.00 14.37 183 SER A CA 1
ATOM 1420 C C . SER A 1 185 ? -8.800 3.205 -20.304 1.00 17.09 183 SER A C 1
ATOM 1421 O O . SER A 1 185 ? -8.376 2.080 -20.547 1.00 14.88 183 SER A O 1
ATOM 1424 N N . ARG A 1 186 ? -8.498 3.850 -19.191 1.00 17.46 184 ARG A N 1
ATOM 1425 C CA . ARG A 1 186 ? -7.782 3.263 -18.091 1.00 16.32 184 ARG A CA 1
ATOM 1426 C C . ARG A 1 186 ? -8.703 3.054 -16.928 1.00 16.62 184 ARG A C 1
ATOM 1427 O O . ARG A 1 186 ? -9.374 3.983 -16.442 1.00 16.66 184 ARG A O 1
ATOM 1435 N N . HIS A 1 187 ? -8.765 1.807 -16.499 1.00 16.63 185 HIS A N 1
ATOM 1436 C CA . HIS A 1 187 ? -9.747 1.354 -15.512 1.00 16.36 185 HIS A CA 1
ATOM 1437 C C . HIS A 1 187 ? -9.074 0.966 -14.199 1.00 18.68 185 HIS A C 1
ATOM 1438 O O . HIS A 1 187 ? -8.187 0.091 -14.148 1.00 14.39 185 HIS A O 1
ATOM 1445 N N . GLU A 1 188 ? -9.444 1.648 -13.120 1.00 16.28 186 GLU A N 1
ATOM 1446 C CA . GLU A 1 188 ? -8.905 1.284 -11.792 1.00 18.46 186 GLU A CA 1
ATOM 1447 C C . GLU A 1 188 ? -9.980 0.635 -10.945 1.00 21.76 186 GLU A C 1
ATOM 1448 O O . GLU A 1 188 ? -11.096 1.182 -10.849 1.00 23.56 186 GLU A O 1
ATOM 1454 N N . ALA A 1 189 ? -9.677 -0.517 -10.355 1.00 18.11 187 ALA A N 1
ATOM 1455 C CA . ALA A 1 189 ? -10.616 -1.219 -9.477 1.00 19.44 187 ALA A CA 1
ATOM 1456 C C . ALA A 1 189 ? -9.889 -1.496 -8.144 1.00 24.23 187 ALA A C 1
ATOM 1457 O O . ALA A 1 189 ? -8.786 -2.011 -8.154 1.00 21.10 187 ALA A O 1
ATOM 1459 N N . HIS A 1 190 ? -10.499 -1.122 -7.023 1.00 20.88 188 HIS A N 1
ATOM 1460 C CA . HIS A 1 190 ? -9.967 -1.413 -5.688 1.00 19.47 188 HIS A CA 1
ATOM 1461 C C . HIS A 1 190 ? -11.024 -2.204 -4.955 1.00 21.75 188 HIS A C 1
ATOM 1462 O O . HIS A 1 190 ? -12.234 -1.950 -5.091 1.00 22.13 188 HIS A O 1
ATOM 1469 N N . TYR A 1 191 ? -10.554 -3.197 -4.221 1.00 18.86 189 TYR A N 1
ATOM 1470 C CA . TYR A 1 191 ? -11.367 -3.956 -3.278 1.00 20.31 189 TYR A CA 1
ATOM 1471 C C . TYR A 1 191 ? -10.809 -3.886 -1.846 1.00 23.56 189 TYR A C 1
ATOM 1472 O O . TYR A 1 191 ? -9.569 -3.939 -1.668 1.00 18.33 189 TYR A O 1
ATOM 1481 N N . LEU A 1 192 ? -11.702 -3.777 -0.850 1.00 20.37 190 LEU A N 1
ATOM 1482 C CA . LEU A 1 192 ? -11.359 -4.135 0.541 1.00 20.76 190 LEU A CA 1
ATOM 1483 C C . LEU A 1 192 ? -12.196 -5.329 1.011 1.00 18.98 190 LEU A C 1
ATOM 1484 O O . LEU A 1 192 ? -13.404 -5.358 0.786 1.00 21.11 190 LEU A O 1
ATOM 1489 N N . ALA A 1 193 ? -11.553 -6.324 1.610 1.00 18.59 191 ALA A N 1
ATOM 1490 C CA . ALA A 1 193 ? -12.269 -7.433 2.216 1.00 21.18 191 ALA A CA 1
ATOM 1491 C C . ALA A 1 193 ? -11.861 -7.603 3.660 1.00 19.86 191 ALA A C 1
ATOM 1492 O O . ALA A 1 193 ? -10.679 -7.526 3.953 1.00 21.90 191 ALA A O 1
ATOM 1494 N N . ALA A 1 194 ? -12.826 -8.005 4.492 1.00 20.45 192 ALA A N 1
ATOM 1495 C CA . ALA A 1 194 ? -12.604 -8.226 5.901 1.00 23.94 192 ALA A CA 1
ATOM 1496 C C . ALA A 1 194 ? -13.377 -9.459 6.351 1.00 25.33 192 ALA A C 1
ATOM 1497 O O . ALA A 1 194 ? -14.518 -9.633 5.942 1.00 29.79 192 ALA A O 1
ATOM 1499 N N . ASP A 1 195 ? -12.685 -10.367 7.035 1.00 30.35 193 ASP A N 1
ATOM 1500 C CA . ASP A 1 195 ? -13.303 -11.525 7.696 1.00 37.72 193 ASP A CA 1
ATOM 1501 C C . ASP A 1 195 ? -12.482 -11.837 8.935 1.00 37.89 193 ASP A C 1
ATOM 1502 O O . ASP A 1 195 ? -11.666 -11.010 9.352 1.00 32.96 193 ASP A O 1
ATOM 1507 N N . ALA A 1 196 ? -12.613 -13.053 9.460 1.00 36.43 194 ALA A N 1
ATOM 1508 C CA . ALA A 1 196 ? -11.986 -13.398 10.739 1.00 44.11 194 ALA A CA 1
ATOM 1509 C C . ALA A 1 196 ? -10.484 -13.456 10.595 1.00 37.81 194 ALA A C 1
ATOM 1510 O O . ALA A 1 196 ? -9.768 -13.374 11.592 1.00 38.18 194 ALA A O 1
ATOM 1512 N N . THR A 1 197 ? -10.002 -13.598 9.361 1.00 33.82 195 THR A N 1
ATOM 1513 C CA . THR A 1 197 ? -8.578 -13.694 9.116 1.00 34.13 195 THR A CA 1
ATOM 1514 C C . THR A 1 197 ? -7.921 -12.305 9.030 1.00 34.05 195 THR A C 1
ATOM 1515 O O . THR A 1 197 ? -6.702 -12.223 9.000 1.00 34.53 195 THR A O 1
ATOM 1519 N N . GLY A 1 198 ? -8.704 -11.232 8.939 1.00 31.11 196 GLY A N 1
ATOM 1520 C CA . GLY A 1 198 ? -8.129 -9.887 8.778 1.00 26.17 196 GLY A CA 1
ATOM 1521 C C . GLY A 1 198 ? -8.737 -9.107 7.629 1.00 26.40 196 GLY A C 1
ATOM 1522 O O . GLY A 1 198 ? -9.850 -9.395 7.136 1.00 23.70 196 GLY A O 1
ATOM 1523 N N . VAL A 1 199 ? -7.995 -8.072 7.247 1.00 24.98 197 VAL A N 1
ATOM 1524 C CA . VAL A 1 199 ? -8.384 -7.164 6.186 1.00 24.91 197 VAL A CA 1
ATOM 1525 C C . VAL A 1 199 ? -7.380 -7.296 5.043 1.00 24.38 197 VAL A C 1
ATOM 1526 O O . VAL A 1 199 ? -6.168 -7.433 5.262 1.00 21.26 197 VAL A O 1
ATOM 1530 N N . ARG A 1 200 ? -7.903 -7.248 3.819 1.00 23.50 198 ARG A N 1
ATOM 1531 C CA . ARG A 1 200 ? -7.066 -7.258 2.618 1.00 23.06 198 ARG A CA 1
ATOM 1532 C C . ARG A 1 200 ? -7.507 -6.165 1.684 1.00 21.44 198 ARG A C 1
ATOM 1533 O O . ARG A 1 200 ? -8.679 -5.802 1.693 1.00 21.11 198 ARG A O 1
ATOM 1541 N N . HIS A 1 201 ? -6.551 -5.600 0.948 1.00 20.18 199 HIS A N 1
ATOM 1542 C CA . HIS A 1 201 ? -6.816 -4.587 -0.067 1.00 18.92 199 HIS A CA 1
ATOM 1543 C C . HIS A 1 201 ? -6.245 -5.107 -1.387 1.00 23.40 199 HIS A C 1
ATOM 1544 O O . HIS A 1 201 ? -5.124 -5.640 -1.418 1.00 19.88 199 HIS A O 1
ATOM 1551 N N . PHE A 1 202 ? -7.037 -5.017 -2.454 1.00 21.28 200 PHE A N 1
ATOM 1552 C CA . PHE A 1 202 ? -6.615 -5.509 -3.756 1.00 20.34 200 PHE A CA 1
ATOM 1553 C C . PHE A 1 202 ? -6.782 -4.350 -4.724 1.00 21.54 200 PHE A C 1
ATOM 1554 O O . PHE A 1 202 ? -7.751 -3.582 -4.610 1.00 21.44 200 PHE A O 1
ATOM 1562 N N . SER A 1 203 ? -5.863 -4.212 -5.680 1.00 18.50 201 SER A N 1
ATOM 1563 C CA . SER A 1 203 ? -6.105 -3.251 -6.729 1.00 20.30 201 SER A CA 1
ATOM 1564 C C . SER A 1 203 ? -5.599 -3.749 -8.079 1.00 22.42 201 SER A C 1
ATOM 1565 O O . SER A 1 203 ? -4.687 -4.579 -8.133 1.00 20.81 201 SER A O 1
ATOM 1568 N N . GLN A 1 204 ? -6.231 -3.229 -9.124 1.00 18.57 202 GLN A N 1
ATOM 1569 C CA . GLN A 1 204 ? -5.871 -3.539 -10.506 1.00 20.95 202 GLN A CA 1
ATOM 1570 C C . GLN A 1 204 ? -6.098 -2.304 -11.405 1.00 17.49 202 GLN A C 1
ATOM 1571 O O . GLN A 1 204 ? -7.062 -1.543 -11.238 1.00 19.27 202 GLN A O 1
ATOM 1577 N N . VAL A 1 205 ? -5.191 -2.109 -12.347 1.00 18.99 203 VAL A N 1
ATOM 1578 C CA . VAL A 1 205 ? -5.280 -1.066 -13.338 1.00 16.10 203 VAL A CA 1
ATOM 1579 C C . VAL A 1 205 ? -5.140 -1.750 -14.707 1.00 14.06 203 VAL A C 1
ATOM 1580 O O . VAL A 1 205 ? -4.201 -2.501 -14.952 1.00 12.87 203 VAL A O 1
ATOM 1584 N N . GLN A 1 206 ? -6.108 -1.493 -15.572 1.00 14.90 204 GLN A N 1
ATOM 1585 C CA A GLN A 1 206 ? -6.118 -2.111 -16.886 0.50 15.62 204 GLN A CA 1
ATOM 1586 C CA B GLN A 1 206 ? -6.224 -2.136 -16.878 0.50 15.05 204 GLN A CA 1
ATOM 1587 C C . GLN A 1 206 ? -6.561 -1.090 -17.931 1.00 13.91 204 GLN A C 1
ATOM 1588 O O . GLN A 1 206 ? -7.448 -0.265 -17.696 1.00 13.42 204 GLN A O 1
ATOM 1599 N N . ASP A 1 207 ? -5.902 -1.166 -19.078 1.00 13.13 205 ASP A N 1
ATOM 1600 C CA . ASP A 1 207 ? -6.188 -0.333 -20.246 1.00 14.18 205 ASP A CA 1
ATOM 1601 C C . ASP A 1 207 ? -7.009 -1.131 -21.275 1.00 14.07 205 ASP A C 1
ATOM 1602 O O . ASP A 1 207 ? -6.767 -2.320 -21.480 1.00 13.54 205 ASP A O 1
ATOM 1607 N N . LEU A 1 208 ? -7.932 -0.443 -21.956 1.00 15.41 206 LEU A N 1
ATOM 1608 C CA . LEU A 1 208 ? -8.589 -0.913 -23.159 1.00 13.57 206 LEU A CA 1
ATOM 1609 C C . LEU A 1 208 ? -8.514 0.159 -24.240 1.00 16.55 206 LEU A C 1
ATOM 1610 O O . LEU A 1 208 ? -8.656 1.361 -23.926 1.00 16.59 206 LEU A O 1
ATOM 1615 N N . THR A 1 209 ? -8.284 -0.256 -25.486 1.00 14.95 207 THR A N 1
ATOM 1616 C CA . THR A 1 209 ? -8.206 0.707 -26.585 1.00 15.02 207 THR A CA 1
ATOM 1617 C C . THR A 1 209 ? -9.607 1.167 -27.023 1.00 14.13 207 THR A C 1
ATOM 1618 O O . THR A 1 209 ? -10.514 0.360 -27.125 1.00 12.56 207 THR A O 1
ATOM 1622 N N . LEU A 1 210 ? -9.774 2.461 -27.300 1.00 12.45 208 LEU A N 1
ATOM 1623 C CA . LEU A 1 210 ? -10.964 3.007 -27.865 1.00 14.00 208 LEU A CA 1
ATOM 1624 C C . LEU A 1 210 ? -10.861 3.041 -29.390 1.00 18.33 208 LEU A C 1
ATOM 1625 O O . LEU A 1 210 ? -10.140 3.893 -29.949 1.00 17.95 208 LEU A O 1
ATOM 1630 N N . PHE A 1 211 ? -11.452 2.048 -30.057 1.00 17.65 209 PHE A N 1
ATOM 1631 C CA . PHE A 1 211 ? -11.392 1.999 -31.526 1.00 19.07 209 PHE A CA 1
ATOM 1632 C C . PHE A 1 211 ? -12.633 2.600 -32.127 1.00 16.08 209 PHE A C 1
ATOM 1633 O O . PHE A 1 211 ? -13.751 2.326 -31.668 1.00 18.49 209 PHE A O 1
ATOM 1641 N N . PRO A 1 212 ? -12.467 3.456 -33.151 1.00 21.40 210 PRO A N 1
ATOM 1642 C CA . PRO A 1 212 ? -13.697 3.900 -33.806 1.00 19.92 210 PRO A CA 1
ATOM 1643 C C . PRO A 1 212 ? -14.370 2.766 -34.582 1.00 19.17 210 PRO A C 1
ATOM 1644 O O . PRO A 1 212 ? -13.720 1.804 -34.971 1.00 18.53 210 PRO A O 1
ATOM 1648 N N . ALA A 1 213 ? -15.652 2.907 -34.846 1.00 23.85 211 ALA A N 1
ATOM 1649 C CA . ALA A 1 213 ? -16.427 1.951 -35.651 1.00 25.75 211 ALA A CA 1
ATOM 1650 C C . ALA A 1 213 ? -15.687 1.469 -36.879 1.00 28.79 211 ALA A C 1
ATOM 1651 O O . ALA A 1 213 ? -15.713 0.267 -37.147 1.00 26.26 211 ALA A O 1
ATOM 1653 N N . GLU A 1 214 ? -14.996 2.360 -37.612 1.00 32.14 212 GLU A N 1
ATOM 1654 C CA . GLU A 1 214 ? -14.386 1.978 -38.90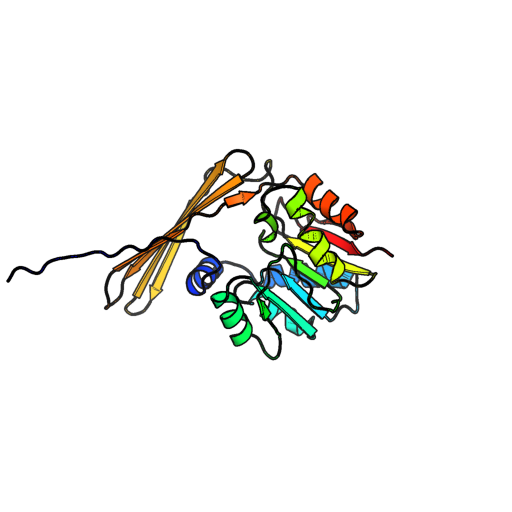2 1.00 31.73 212 GLU A CA 1
ATOM 1655 C C . GLU A 1 214 ? -13.350 0.891 -38.704 1.00 30.32 212 GLU A C 1
ATOM 1656 O O . GLU A 1 214 ? -13.073 0.113 -39.639 1.00 26.33 212 GLU A O 1
ATOM 1662 N N . ASP A 1 215 ? -12.644 0.953 -37.566 1.00 25.14 213 ASP A N 1
ATOM 1663 C CA . ASP A 1 215 ? -11.518 0.035 -37.340 1.00 20.72 213 ASP A CA 1
ATOM 1664 C C . ASP A 1 215 ? -12.052 -1.393 -37.153 1.00 19.76 213 ASP A C 1
ATOM 1665 O O . ASP A 1 215 ? -11.413 -2.373 -37.554 1.00 22.27 213 ASP A O 1
ATOM 1670 N N . TYR A 1 216 ? -13.215 -1.504 -36.520 1.00 21.37 214 TYR A N 1
ATOM 1671 C CA . TYR A 1 216 ? -13.805 -2.854 -36.282 1.00 18.51 214 TYR A CA 1
ATOM 1672 C C . TYR A 1 216 ? -14.321 -3.442 -37.600 1.00 21.06 214 TYR A C 1
ATOM 1673 O O . TYR A 1 216 ? -14.149 -4.603 -37.929 1.00 17.99 214 TYR A O 1
ATOM 1682 N N . LEU A 1 217 ? -14.992 -2.594 -38.372 1.00 22.00 215 LEU A N 1
ATOM 1683 C CA . LEU A 1 217 ? -15.573 -3.011 -39.651 1.00 26.94 215 LEU A CA 1
ATOM 1684 C C . LEU A 1 217 ? -14.442 -3.412 -40.585 1.00 26.97 215 LEU A C 1
ATOM 1685 O O . LEU A 1 217 ? -14.537 -4.449 -41.244 1.00 24.05 215 LEU A O 1
ATOM 1690 N N . ALA A 1 218 ? -13.367 -2.622 -40.576 1.00 24.94 216 ALA A N 1
ATOM 1691 C CA . ALA A 1 218 ? -12.185 -2.872 -41.386 1.00 23.38 216 ALA A CA 1
ATOM 1692 C C . ALA A 1 218 ? -11.525 -4.197 -41.078 1.00 27.21 216 ALA A C 1
ATOM 1693 O O . ALA A 1 218 ? -11.083 -4.930 -41.978 1.00 21.62 216 ALA A O 1
ATOM 1695 N N . ALA A 1 219 ? -11.415 -4.470 -39.786 1.00 18.60 217 ALA A N 1
ATOM 1696 C CA . ALA A 1 219 ? -10.829 -5.703 -39.318 1.00 19.80 217 ALA A CA 1
ATOM 1697 C C . ALA A 1 219 ? -11.623 -6.892 -39.831 1.00 16.40 217 ALA A C 1
ATOM 1698 O O . ALA A 1 219 ? -10.992 -7.905 -40.172 1.00 23.83 217 ALA A O 1
ATOM 1700 N N . LEU A 1 220 ? -12.944 -6.769 -39.818 1.00 19.84 218 LEU A N 1
ATOM 1701 C CA . LEU A 1 220 ? -13.855 -7.811 -40.352 1.00 24.02 218 LEU A CA 1
ATOM 1702 C C . LEU A 1 220 ? -13.635 -8.066 -41.847 1.00 25.90 218 LEU A C 1
ATOM 1703 O O . LEU A 1 220 ? -13.413 -9.202 -42.259 1.00 21.81 218 LEU A O 1
ATOM 1708 N N . ALA A 1 221 ? -13.639 -6.996 -42.641 1.00 25.83 219 ALA A N 1
ATOM 1709 C CA . ALA A 1 221 ? -13.392 -7.073 -44.085 1.00 23.12 219 ALA A CA 1
ATOM 1710 C C . ALA A 1 221 ? -12.031 -7.669 -44.419 1.00 29.01 219 ALA A C 1
ATOM 1711 O O . ALA A 1 221 ? -11.940 -8.537 -45.279 1.00 26.82 219 ALA A O 1
ATOM 1713 N N . ALA A 1 222 ? -10.973 -7.232 -43.738 1.00 29.45 220 ALA A N 1
ATOM 1714 C CA . ALA A 1 222 ? -9.662 -7.822 -43.935 1.00 23.94 220 ALA A CA 1
ATOM 1715 C C . ALA A 1 222 ? -9.573 -9.260 -43.479 1.00 28.76 220 ALA A C 1
ATOM 1716 O O . ALA A 1 222 ? -8.690 -9.966 -43.932 1.00 22.44 220 ALA A O 1
ATOM 1718 N N . ALA A 1 223 ? -10.468 -9.698 -42.600 1.00 25.47 221 ALA A N 1
ATOM 1719 C CA . ALA A 1 223 ? -10.510 -11.111 -42.193 1.00 27.35 221 ALA A CA 1
ATOM 1720 C C . ALA A 1 223 ? -11.388 -11.951 -43.119 1.00 30.54 221 ALA A C 1
ATOM 1721 O O . ALA A 1 223 ? -11.701 -13.102 -42.785 1.00 27.25 221 ALA A O 1
ATOM 1723 N N . GLY A 1 224 ? -11.830 -11.382 -44.241 1.00 31.00 222 GLY A N 1
ATOM 1724 C CA . GLY A 1 224 ? -12.635 -12.119 -45.220 1.00 31.74 222 GLY A CA 1
ATOM 1725 C C . GLY A 1 224 ? -14.079 -12.326 -44.806 1.00 34.13 222 GLY A C 1
ATOM 1726 O O . GLY A 1 224 ? -14.721 -13.305 -45.210 1.00 34.03 222 GLY A O 1
ATOM 1727 N N . CYS A 1 225 ? -14.593 -11.417 -43.976 1.00 24.07 223 CYS A N 1
ATOM 1728 C CA . CYS A 1 225 ? -15.988 -11.430 -43.555 1.00 27.65 223 CYS A CA 1
ATOM 1729 C C . CYS A 1 225 ? -16.699 -10.188 -44.080 1.00 30.75 223 CYS A C 1
ATOM 1730 O O . CYS A 1 225 ? -16.105 -9.114 -44.130 1.00 32.74 223 CYS A O 1
ATOM 1733 N N . GLU A 1 226 ? -17.973 -10.362 -44.405 1.00 23.33 224 GLU A N 1
ATOM 1734 C CA . GLU A 1 226 ? -18.852 -9.263 -44.761 1.00 28.93 224 GLU A CA 1
ATOM 1735 C C . GLU A 1 226 ? -19.301 -8.610 -43.458 1.00 27.10 224 GLU A C 1
ATOM 1736 O O . GLU A 1 226 ? -19.957 -9.297 -42.648 1.00 23.85 224 GLU A O 1
ATOM 1742 N N . PRO A 1 227 ? -18.976 -7.305 -43.280 1.00 25.77 225 PRO A N 1
ATOM 1743 C CA . PRO A 1 227 ? -19.139 -6.610 -41.993 1.00 27.72 225 PRO A CA 1
ATOM 1744 C C . PRO A 1 227 ? -20.499 -5.987 -41.826 1.00 27.17 225 PRO A C 1
ATOM 1745 O O . PRO A 1 227 ? -20.992 -5.402 -42.768 1.00 25.87 225 PRO A O 1
ATOM 1749 N N . GLU A 1 228 ? -21.110 -6.123 -40.660 1.00 24.88 226 GLU A N 1
ATOM 1750 C CA . GLU A 1 228 ? -22.293 -5.375 -40.294 1.00 27.64 226 GLU A CA 1
ATOM 1751 C C . GLU A 1 228 ? -22.066 -4.722 -38.937 1.00 29.26 226 GLU A C 1
ATOM 1752 O O . GLU A 1 228 ? -21.357 -5.238 -38.063 1.00 25.56 226 GLU A O 1
ATOM 1758 N N . HIS A 1 229 ? -22.702 -3.580 -38.768 1.00 24.76 227 HIS A N 1
ATOM 1759 C CA . HIS A 1 229 ? -22.890 -3.008 -37.452 1.00 26.29 227 HIS A CA 1
ATOM 1760 C C . HIS A 1 229 ? -24.375 -3.029 -37.126 1.00 30.63 227 HIS A C 1
ATOM 1761 O O . HIS A 1 229 ? -25.162 -2.434 -37.845 1.00 26.86 227 HIS A O 1
ATOM 1768 N N . LEU A 1 230 ? -24.740 -3.706 -36.041 1.00 22.05 228 LEU A N 1
ATOM 1769 C CA . LEU A 1 230 ? -26.113 -3.905 -35.623 1.00 24.87 228 LEU A CA 1
ATOM 1770 C C . LEU A 1 230 ? -26.336 -3.053 -34.386 1.00 27.10 228 LEU A C 1
ATOM 1771 O O . LEU A 1 230 ? -25.539 -3.123 -33.454 1.00 22.73 228 LEU A O 1
ATOM 1776 N N . THR A 1 231 ? -27.376 -2.224 -34.397 1.00 25.32 229 THR A N 1
ATOM 1777 C CA . THR A 1 231 ? -27.694 -1.342 -33.244 1.00 35.16 229 THR A CA 1
ATOM 1778 C C . THR A 1 231 ? -28.906 -1.738 -32.393 1.00 32.34 229 THR A C 1
ATOM 1779 O O . THR A 1 231 ? -29.151 -1.164 -31.333 1.00 43.05 229 THR A O 1
ATOM 1783 N N . ASP A 1 232 ? -29.626 -2.777 -32.794 1.00 32.64 230 ASP A N 1
ATOM 1784 C CA . ASP A 1 232 ? -30.780 -3.234 -32.028 1.00 37.84 230 ASP A CA 1
ATOM 1785 C C . ASP A 1 232 ? -30.386 -4.409 -31.129 1.00 38.52 230 ASP A C 1
ATOM 1786 O O . ASP A 1 232 ? -31.233 -5.016 -30.482 1.00 40.38 230 ASP A O 1
ATOM 1791 N N . VAL A 1 233 ? -29.096 -4.729 -31.065 1.00 27.87 231 VAL A N 1
ATOM 1792 C CA . VAL A 1 233 ? -28.622 -5.683 -30.072 1.00 25.10 231 VAL A CA 1
ATOM 1793 C C . VAL A 1 233 ? -27.347 -5.088 -29.511 1.00 23.91 231 VAL A C 1
ATOM 1794 O O . VAL A 1 233 ? -26.855 -4.099 -30.044 1.00 22.37 231 VAL A O 1
ATOM 1798 N N . GLY A 1 234 ? -26.782 -5.702 -28.479 1.00 22.85 232 GLY A N 1
ATOM 1799 C CA . GLY A 1 234 ? -25.631 -5.064 -27.810 1.00 22.66 232 GLY A CA 1
ATOM 1800 C C . GLY A 1 234 ? -26.075 -3.888 -26.945 1.00 26.54 232 GLY A C 1
ATOM 1801 O O . GLY A 1 234 ? -27.262 -3.661 -26.809 1.00 21.83 232 GLY A O 1
ATOM 1802 N N . GLN A 1 235 ? -25.133 -3.198 -26.309 1.00 24.93 233 GLN A N 1
ATOM 1803 C CA . GLN A 1 235 ? -25.429 -2.068 -25.445 1.00 23.92 233 GLN A CA 1
ATOM 1804 C C . GLN A 1 235 ? -25.837 -0.874 -26.292 1.00 24.85 233 GLN A C 1
ATOM 1805 O O . GLN A 1 235 ? -25.406 -0.740 -27.472 1.00 24.36 233 GLN A O 1
ATOM 1811 N N . PRO A 1 236 ? -26.710 -0.027 -25.723 1.00 25.42 234 PRO A N 1
ATOM 1812 C CA . PRO A 1 236 ? -27.068 1.221 -26.405 1.00 29.05 234 PRO A CA 1
ATOM 1813 C C . PRO A 1 236 ? -25.843 2.049 -26.739 1.00 26.41 234 PRO A C 1
ATOM 1814 O O . PRO A 1 236 ? -24.929 2.134 -25.929 1.00 30.81 234 PRO A O 1
ATOM 1818 N N . ARG A 1 237 ? -25.833 2.577 -27.955 1.00 25.02 235 ARG A N 1
A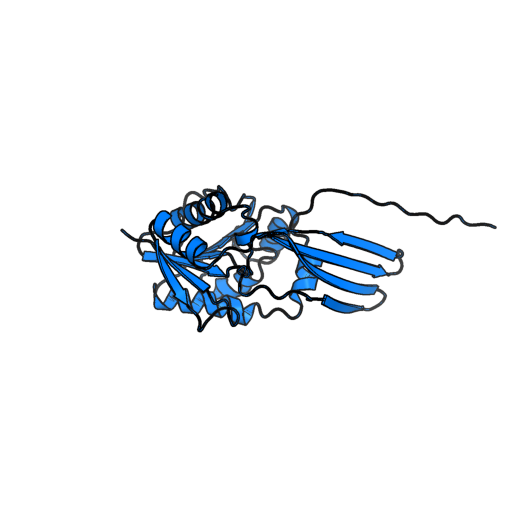TOM 1819 C CA . ARG A 1 237 ? -24.833 3.478 -28.493 1.00 29.44 235 ARG A CA 1
ATOM 1820 C C . ARG A 1 237 ? -23.578 2.702 -28.824 1.00 28.94 235 ARG A C 1
ATOM 1821 O O . ARG A 1 237 ? -22.614 3.252 -29.339 1.00 30.19 235 ARG A O 1
ATOM 1829 N N . ARG A 1 238 ? -23.529 1.403 -28.572 1.00 26.62 236 ARG A N 1
ATOM 1830 C CA . ARG A 1 238 ? -22.447 0.711 -29.266 1.00 22.65 236 ARG A CA 1
ATOM 1831 C C . ARG A 1 238 ? -22.752 -0.444 -30.158 1.00 19.42 236 ARG A C 1
ATOM 1832 O O . ARG A 1 238 ? -22.041 -0.654 -31.115 1.00 23.42 236 ARG A O 1
ATOM 1840 N N . GLY A 1 239 ? -23.762 -1.220 -29.837 1.00 21.40 237 GLY A N 1
ATOM 1841 C CA . GLY A 1 239 ? -24.163 -2.209 -30.791 1.00 21.55 237 GLY A CA 1
ATOM 1842 C C . GLY A 1 239 ? -23.235 -3.406 -30.860 1.00 19.59 237 GLY A C 1
ATOM 1843 O O . GLY A 1 239 ? -22.464 -3.676 -29.908 1.00 19.39 237 GLY A O 1
ATOM 1844 N N . LEU A 1 240 ? -23.356 -4.155 -31.957 1.00 20.21 238 LEU A N 1
ATOM 1845 C CA . LEU A 1 240 ? -22.486 -5.289 -32.184 1.00 17.52 238 LEU A CA 1
ATOM 1846 C C . LEU A 1 240 ? -21.903 -5.182 -33.550 1.00 20.78 238 LEU A C 1
ATOM 1847 O O . LEU A 1 240 ? -22.592 -4.734 -34.470 1.00 26.30 238 LEU A O 1
ATOM 1852 N N . PHE A 1 241 ? -20.660 -5.632 -33.707 1.00 18.35 239 PHE A N 1
ATOM 1853 C CA . PHE A 1 241 ? -20.092 -5.845 -35.028 1.00 19.44 239 PHE A CA 1
ATOM 1854 C C . PHE A 1 241 ? -20.136 -7.314 -35.392 1.00 21.63 239 PHE A C 1
ATOM 1855 O O . PHE A 1 241 ? -19.718 -8.182 -34.596 1.00 19.99 239 PHE A O 1
ATOM 1863 N N . VAL A 1 24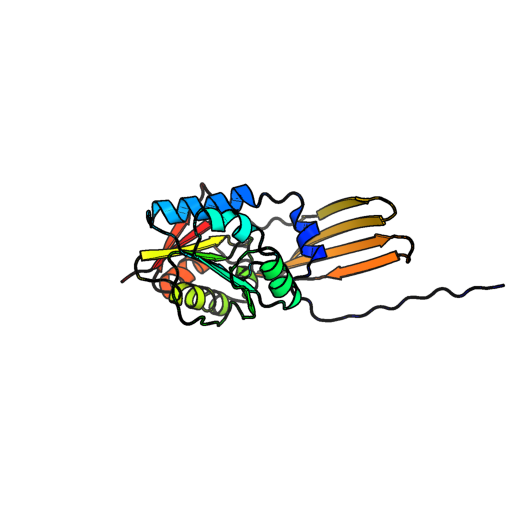2 ? -20.713 -7.578 -36.558 1.00 20.33 240 VAL A N 1
ATOM 1864 C CA . VAL A 1 242 ? -20.918 -8.977 -37.014 1.00 23.57 240 VAL A CA 1
ATOM 1865 C C . VAL A 1 242 ? -20.334 -9.151 -38.393 1.00 24.33 240 VAL A C 1
ATOM 1866 O O . VAL A 1 242 ? -20.393 -8.229 -39.222 1.00 21.03 240 VAL A O 1
ATOM 1870 N N . GLY A 1 243 ? -19.742 -10.317 -38.622 1.00 19.74 241 GLY A N 1
ATOM 1871 C CA . GLY A 1 243 ? -19.169 -10.653 -39.914 1.00 23.43 241 GLY A CA 1
ATOM 1872 C C . GLY A 1 243 ? -19.618 -12.047 -40.306 1.00 29.59 241 GLY A C 1
ATOM 1873 O O . GLY A 1 243 ? -19.719 -12.962 -39.459 1.00 23.42 241 GLY A O 1
ATOM 1874 N N . VAL A 1 244 ? -19.921 -12.196 -41.600 1.00 28.42 242 VAL A N 1
ATOM 1875 C CA . VAL A 1 244 ? -20.250 -13.510 -42.135 1.00 28.46 242 VAL A CA 1
ATOM 1876 C C . VAL A 1 244 ? -19.122 -13.898 -43.017 1.00 25.82 242 VAL A C 1
ATOM 1877 O O . VAL A 1 244 ? -18.754 -13.153 -43.930 1.00 25.21 242 VAL A O 1
ATOM 1881 N N . ARG A 1 245 ? -18.501 -15.030 -42.713 1.00 25.59 243 ARG A N 1
ATOM 1882 C CA . ARG A 1 245 ? -17.321 -15.380 -43.484 1.00 22.52 243 ARG A CA 1
ATOM 1883 C C . ARG A 1 245 ? -17.696 -15.664 -44.977 1.00 29.53 243 ARG A C 1
ATOM 1884 O O . ARG A 1 245 ? -18.600 -16.458 -45.246 1.00 24.46 243 ARG A O 1
ATOM 1892 N N . ARG A 1 246 ? -16.988 -15.033 -45.911 1.00 34.53 244 ARG A N 1
ATOM 1893 C CA . ARG A 1 246 ? -17.279 -15.108 -47.352 1.00 45.54 244 ARG A CA 1
ATOM 1894 C C . ARG A 1 246 ? -16.441 -16.167 -48.049 1.00 52.53 244 ARG A C 1
ATOM 1895 O O . ARG A 1 246 ? -15.259 -16.307 -47.735 1.00 53.30 244 ARG A O 1
ATOM 1903 N N . GLU A 1 247 ? -17.050 -16.852 -49.020 1.00 69.67 245 GLU A N 1
ATOM 1904 C CA . GLU A 1 247 ? -16.343 -17.742 -49.954 1.00 87.46 245 GLU A CA 1
ATOM 1905 C C . GLU A 1 247 ? -15.369 -16.971 -50.847 1.00 82.87 245 GLU A C 1
ATOM 1906 O O . GLU A 1 247 ? -14.155 -17.074 -50.687 1.00 72.86 245 GLU A O 1
#

Solvent-accessible surface area: 12822 Å² total; per-residue (Å²): 128,202,174,96,150,75,112,128,75,139,198,73,162,55,80,24,85,55,172,22,39,102,9,97,12,112,84,64,82,38,52,38,13,6,73,39,0,65,90,1,0,64,107,65,64,111,66,2,136,7,0,0,3,0,30,10,9,25,0,50,12,0,38,63,1,41,133,72,0,75,49,7,2,0,1,16,76,3,85,51,0,60,36,12,0,66,177,93,16,123,107,9,61,4,65,105,23,53,18,28,77,10,100,40,82,98,69,2,22,0,0,0,0,7,51,1,16,0,1,107,0,71,77,64,75,50,0,16,112,0,0,92,0,0,1,86,3,6,36,90,20,0,0,0,0,0,0,2,38,48,25,55,70,30,11,121,95,64,96,119,34,139,37,79,44,144,44,183,64,100,50,23,50,37,101,12,116,6,58,84,74,69,84,34,0,86,41,48,9,73,24,93,3,43,42,111,106,32,112,110,110,101,70,48,90,37,59,16,5,1,5,44,37,112,29,1,56,54,3,0,44,65,4,26,0,88,36,53,77,29,109,101,8,13,63,111,147,17,2,1,6,0,0,38,68,108,124

InterPro domains:
  IPR029063 S-adenosyl-L-methionine-dependent methyltransferase superfamily [G3DSA:3.40.50.150] (15-225)
  IPR029063 S-adenosyl-L-methionine-dependent methyltransferase superfamily [SSF53335] (12-232)
  IPR041698 Methyltransferase domain 25 [PF13649] (50-140)
  IPR050508 Methyltransferase Superfamily [PTHR42912] (26-158)

Nearest PDB structures (foldseek):
  5bsz-assembly1_A  TM=1.004E+00  e=2.698E-54  Streptoalloteichus sp. ATCC 53650
  3bxo-assembly1_B  TM=9.135E-01  e=3.305E-32  Streptomyces venezuelae
  6m82-assembly1_A-2  TM=9.353E-01  e=7.376E-30  Streptomyces fradiae
  6m81-assembly1_C-2  TM=9.288E-01  e=6.532E-30  Streptomyces fradiae
  6uk5-assembly1_B  TM=8.683E-01  e=1.266E-30  Micromonospora echinospora

Foldseek 3Di:
DDDDDDDDDDDDDDDFDQVVCVVVCPPPCLPQQLVLQLVVLCVLPVQFAEEEEEQCFQLSNVVNNCVRRVRYEYEHQPPNRQVNNVVVDDPHHYHNDDLLADDPPAAGLEYEYDDAPLQVQPDLVSSLSSLLNRLVNHDQSHKYKYQHDAAPVPDDADDKDKDWDDDVQKIKIKIKHWHDDDQKIKIKMWMWMQGPVGIDIDIDIDIGGHHDPVSNQVSQVSSQWHWDFAQVGHDHPGGMIMTGHHD

Organism: NCBI:txid756733

B-factor: mean 28.81, std 14.73, range [11.26, 115.79]